Protein AF-0000000074996032 (afdb_homodimer)

Organism: Octodon degus (NCBI:txid10160)

pLDDT: mean 71.91, std 21.7, range [27.97, 96.69]

Secondary structure (DSSP, 8-state):
-------HHHHHHHHHHHHHHS-TTHHHHHHHHHHHHHHHHTT-S-EE-HHHHHHHHHHHHHHHHHHHHHHHHHHHHTT-SEE-HHHHHHHHHHHHHH-/------HHHHHHHHHHHHHHHH-TTHHHHHHHHHHHHHHHHTT-S-EE-HHHHHHHHHHHHHHHHHHHHHHHHHHHHTT-SEE-HHHHHHHHHHHHHH-

Radius of gyration: 18.33 Å; Cα contacts (8 Å, |Δi|>4): 187; chains: 2; bounding box: 36×47×73 Å

Foldseek 3Di:
DPPPPPVVVVVVVVVLVVQLVPDDCLVVLLVVQVVVCCVPCVPPPDDDDSVNSSVVSSVVVVLVVVLVVQQCVQCVVVPHPDRDPVSSVVCVVVSVVVD/DDPPPPVVVVVVVVVLVVQLPPPPCLVVLLVVQVVVCCVPCVPPPDDDDSVNSSSVSSVVVVLVVVLVVQQCVQCVVVPHPDRDPVSSVVCVVVSVVVD

Structure (mmCIF, N/CA/C/O backbone):
data_AF-0000000074996032-model_v1
#
loop_
_entity.id
_entity.type
_entity.pdbx_description
1 polymer 'Centromere protein X'
#
loop_
_atom_site.group_PDB
_atom_site.id
_atom_site.type_symbol
_atom_site.label_atom_id
_atom_site.label_alt_id
_atom_site.label_comp_id
_atom_site.label_asym_id
_atom_site.label_entity_id
_atom_site.label_seq_id
_atom_site.pdbx_PDB_ins_code
_atom_site.Cartn_x
_atom_site.Cartn_y
_atom_site.Cartn_z
_atom_site.occupancy
_atom_site.B_iso_or_equiv
_atom_site.auth_seq_id
_atom_site.auth_comp_id
_atom_site.auth_asym_id
_atom_site.auth_atom_id
_atom_site.pdbx_PDB_model_num
ATOM 1 N N . MET A 1 1 ? -22.766 -2.139 -36.469 1 27.97 1 MET A N 1
ATOM 2 C CA . MET A 1 1 ? -23.312 -2.139 -35.125 1 27.97 1 MET A CA 1
ATOM 3 C C . MET A 1 1 ? -22.203 -2.34 -34.094 1 27.97 1 MET A C 1
ATOM 5 O O . MET A 1 1 ? -21.688 -3.445 -33.938 1 27.97 1 MET A O 1
ATOM 9 N N . LEU A 1 2 ? -21.312 -1.401 -33.969 1 32.38 2 LEU A N 1
ATOM 10 C CA . LEU A 1 2 ? -19.938 -1.332 -33.5 1 32.38 2 LEU A CA 1
ATOM 11 C C . LEU A 1 2 ? -19.875 -1.526 -31.984 1 32.38 2 LEU A C 1
ATOM 13 O O . LEU A 1 2 ? -20.578 -0.84 -31.234 1 32.38 2 LEU A O 1
ATOM 17 N N . ILE A 1 3 ? -19.75 -2.818 -31.625 1 36.53 3 ILE A N 1
ATOM 18 C CA . ILE A 1 3 ? -19.656 -3.346 -30.266 1 36.53 3 ILE A CA 1
ATOM 19 C C . ILE A 1 3 ? -18.797 -2.418 -29.406 1 36.53 3 ILE A C 1
ATOM 21 O O . ILE A 1 3 ? -17.656 -2.107 -29.766 1 36.53 3 ILE A O 1
ATOM 25 N N . GLY A 1 4 ? -19.484 -1.346 -28.859 1 33.12 4 GLY A N 1
ATOM 26 C CA . GLY A 1 4 ? -19.062 -0.33 -27.906 1 33.12 4 GLY A CA 1
ATOM 27 C C . GLY A 1 4 ? -18.109 -0.862 -26.844 1 33.12 4 GLY A C 1
ATOM 28 O O . GLY A 1 4 ? -18.531 -1.58 -25.938 1 33.12 4 GLY A O 1
ATOM 29 N N . TRP A 1 5 ? -16.906 -1.237 -27.281 1 35.34 5 TRP A N 1
ATOM 30 C CA . TRP A 1 5 ? -15.789 -1.669 -26.438 1 35.34 5 TRP A CA 1
ATOM 31 C C . TRP A 1 5 ? -15.664 -0.784 -25.203 1 35.34 5 TRP A C 1
ATOM 33 O O . TRP A 1 5 ? -15.945 0.416 -25.266 1 35.34 5 TRP A O 1
ATOM 43 N N . ASP A 1 6 ? -15.844 -1.368 -24.016 1 36.81 6 ASP A N 1
ATOM 44 C CA . ASP A 1 6 ? -15.805 -0.878 -22.641 1 36.81 6 ASP A CA 1
ATOM 45 C C . ASP A 1 6 ? -14.664 0.122 -22.453 1 36.81 6 ASP A C 1
ATOM 47 O O . ASP A 1 6 ? -13.516 -0.27 -22.281 1 36.81 6 ASP A O 1
ATOM 51 N N . ALA A 1 7 ? -14.586 1.24 -23.203 1 36.09 7 ALA A N 1
ATOM 52 C CA . ALA A 1 7 ? -13.75 2.441 -23.156 1 36.09 7 ALA A CA 1
ATOM 53 C C . ALA A 1 7 ? -13.617 2.963 -21.734 1 36.09 7 ALA A C 1
ATOM 55 O O . ALA A 1 7 ? -12.594 3.559 -21.375 1 36.09 7 ALA A O 1
ATOM 56 N N . ARG A 1 8 ? -14.68 2.965 -21.062 1 38.62 8 ARG A N 1
ATOM 57 C CA . ARG A 1 8 ? -14.594 3.51 -19.719 1 38.62 8 ARG A CA 1
ATOM 58 C C . ARG A 1 8 ? -13.609 2.713 -18.859 1 38.62 8 ARG A C 1
ATOM 60 O O . ARG A 1 8 ? -13.234 3.145 -17.766 1 38.62 8 ARG A O 1
ATOM 67 N N . ALA A 1 9 ? -13.477 1.457 -18.906 1 41.25 9 ALA A N 1
ATOM 68 C CA . ALA A 1 9 ? -12.461 0.627 -18.266 1 41.25 9 ALA A CA 1
ATOM 69 C C . ALA A 1 9 ? -11.055 1.049 -18.703 1 41.25 9 ALA A C 1
ATOM 71 O O . ALA A 1 9 ? -10.125 1.021 -17.891 1 41.25 9 ALA A O 1
ATOM 72 N N . ASP A 1 10 ? -10.789 1.554 -19.906 1 42.34 10 ASP A N 1
ATOM 73 C CA . ASP A 1 10 ? -9.523 2.039 -20.453 1 42.34 10 ASP A CA 1
ATOM 74 C C . ASP A 1 10 ? -9.133 3.375 -19.828 1 42.34 10 ASP A C 1
ATOM 76 O O . ASP A 1 10 ? -7.953 3.625 -19.578 1 42.34 10 ASP A O 1
ATOM 80 N N . LEU A 1 11 ? -10.117 4.332 -19.75 1 44.31 11 LEU A N 1
ATOM 81 C CA . LEU A 1 11 ? -9.781 5.66 -19.266 1 44.31 11 LEU A CA 1
ATOM 82 C C . LEU A 1 11 ? -9.398 5.609 -17.781 1 44.31 11 LEU A C 1
ATOM 84 O O . LEU A 1 11 ? -8.547 6.375 -17.328 1 44.31 11 LEU A O 1
ATOM 88 N N . ARG A 1 12 ? -10.188 4.926 -17.016 1 44 12 ARG A N 1
ATOM 89 C CA . ARG A 1 12 ? -9.812 4.793 -15.609 1 44 12 ARG A CA 1
ATOM 90 C C . ARG A 1 12 ? -8.461 4.09 -15.477 1 44 12 ARG A C 1
ATOM 92 O O . ARG A 1 12 ? -7.656 4.441 -14.609 1 44 12 ARG A O 1
ATOM 99 N N . GLY A 1 13 ? -8.211 3.182 -16.344 1 42.84 13 GLY A N 1
ATOM 100 C CA . GLY A 1 13 ? -6.875 2.629 -16.516 1 42.84 13 GLY A CA 1
ATOM 101 C C . GLY A 1 13 ? -5.848 3.668 -16.922 1 42.84 13 GLY A C 1
ATOM 102 O O . GLY A 1 13 ? -4.707 3.639 -16.453 1 42.84 13 GLY A O 1
ATOM 103 N N . SER A 1 14 ? -6.25 4.504 -17.922 1 46.19 14 SER A N 1
ATOM 104 C CA . SER A 1 14 ? -5.332 5.516 -18.438 1 46.19 14 SER A CA 1
ATOM 105 C C . SER A 1 14 ? -4.984 6.543 -17.359 1 46.19 14 SER A C 1
ATOM 107 O O . SER A 1 14 ? -3.834 6.973 -17.25 1 46.19 14 SER A O 1
ATOM 109 N N . SER A 1 15 ? -5.984 7.062 -16.781 1 43.19 15 SER A N 1
ATOM 110 C CA . SER A 1 15 ? -5.676 8.055 -15.742 1 43.19 15 SER A CA 1
ATOM 111 C C . SER A 1 15 ? -4.918 7.418 -14.586 1 43.19 15 SER A C 1
ATOM 113 O O . SER A 1 15 ? -4.02 8.039 -14.016 1 43.19 15 SER A O 1
ATOM 115 N N . LEU A 1 16 ? -5.41 6.332 -14.125 1 40.62 16 LEU A N 1
ATOM 116 C CA . LEU A 1 16 ? -4.562 5.586 -13.203 1 40.62 16 LEU A CA 1
ATOM 117 C C . LEU A 1 16 ? -3.232 5.227 -13.852 1 40.62 16 LEU A C 1
ATOM 119 O O . LEU A 1 16 ? -2.18 5.309 -13.219 1 40.62 16 LEU A O 1
ATOM 123 N N . GLU A 1 17 ? -3.297 4.852 -15.039 1 40.31 17 GLU A N 1
ATOM 124 C CA . GLU A 1 17 ? -2.049 4.621 -15.758 1 40.31 17 GLU A CA 1
ATOM 125 C C . GLU A 1 17 ? -1.238 5.906 -15.891 1 40.31 17 GLU A C 1
ATOM 127 O O . GLU A 1 17 ? -0.017 5.895 -15.719 1 40.31 17 GLU A O 1
ATOM 132 N N . ALA A 1 18 ? -1.842 7.004 -16.312 1 42 18 ALA A N 1
ATOM 133 C CA . ALA A 1 18 ? -1.153 8.289 -16.391 1 42 18 ALA A CA 1
ATOM 134 C C . ALA A 1 18 ? -0.6 8.711 -15.039 1 42 18 ALA A C 1
ATOM 136 O O . ALA A 1 18 ? 0.52 9.227 -14.945 1 42 18 ALA A O 1
ATOM 137 N N . ALA A 1 19 ? -1.358 8.734 -13.953 1 39.38 19 ALA A N 1
ATOM 138 C CA . ALA A 1 19 ? -0.838 9.023 -12.617 1 39.38 19 ALA A CA 1
ATOM 139 C C . ALA A 1 19 ? 0.204 7.984 -12.203 1 39.38 19 ALA A C 1
ATOM 141 O O . ALA A 1 19 ? 1.197 8.32 -11.555 1 39.38 19 ALA A O 1
ATOM 142 N N . ILE A 1 20 ? 0.054 6.746 -12.477 1 41.78 20 ILE A N 1
ATOM 143 C CA . ILE A 1 20 ? 1.036 5.676 -12.336 1 41.78 20 ILE A CA 1
ATOM 144 C C . ILE A 1 20 ? 2.254 5.977 -13.203 1 41.78 20 ILE A C 1
ATOM 146 O O . ILE A 1 20 ? 3.395 5.781 -12.773 1 41.78 20 ILE A O 1
ATOM 150 N N . MET A 1 21 ? 2.18 6.414 -14.359 1 39.31 21 MET A N 1
ATOM 151 C CA . MET A 1 21 ? 3.27 6.766 -15.266 1 39.31 21 MET A CA 1
ATOM 152 C C . MET A 1 21 ? 4.047 7.969 -14.734 1 39.31 21 MET A C 1
ATOM 154 O O . MET A 1 21 ? 5.18 8.211 -15.164 1 39.31 21 MET A O 1
ATOM 158 N N . GLU A 1 22 ? 3.326 9.055 -14.516 1 40.47 22 GLU A N 1
ATOM 159 C CA . GLU A 1 22 ? 4.137 10.109 -13.922 1 40.47 22 GLU A CA 1
ATOM 160 C C . GLU A 1 22 ? 5.062 9.555 -12.844 1 40.47 22 GLU A C 1
ATOM 162 O O . GLU A 1 22 ? 4.609 8.875 -11.922 1 40.47 22 GLU A O 1
ATOM 167 N N . ARG A 1 23 ? 6.273 9.477 -13.07 1 36.97 23 ARG A N 1
ATOM 168 C CA . ARG A 1 23 ? 7.492 8.82 -13.539 1 36.97 23 ARG A CA 1
ATOM 169 C C . ARG A 1 23 ? 8.156 8.031 -12.422 1 36.97 23 ARG A C 1
ATOM 171 O O . ARG A 1 23 ? 8.516 6.863 -12.609 1 36.97 23 ARG A O 1
ATOM 178 N N . SER A 1 24 ? 9.219 8.578 -11.625 1 41.19 24 SER A N 1
ATOM 179 C CA . SER A 1 24 ? 10.555 8.227 -11.164 1 41.19 24 SER A CA 1
ATOM 180 C C . SER A 1 24 ? 10.492 7.238 -10 1 41.19 24 SER A C 1
ATOM 182 O O . SER A 1 24 ? 11.414 6.445 -9.797 1 41.19 24 SER A O 1
ATOM 184 N N . SER A 1 25 ? 9.422 7.227 -9.125 1 46.41 25 SER A N 1
ATOM 185 C CA . SER A 1 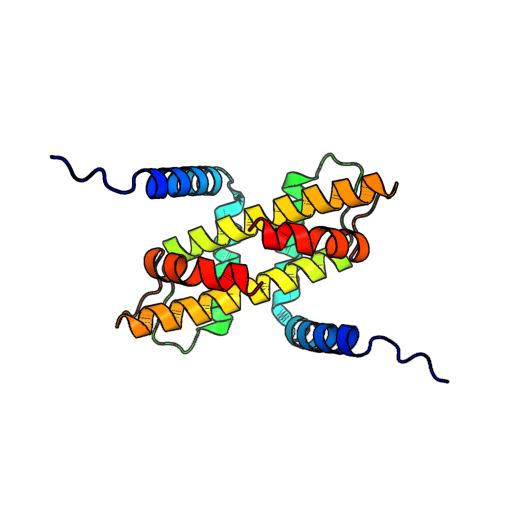25 ? 9.492 6.473 -7.879 1 46.41 25 SER A CA 1
ATOM 186 C C . SER A 1 25 ? 8.938 5.062 -8.047 1 46.41 25 SER A C 1
ATOM 188 O O . SER A 1 25 ? 8.836 4.309 -7.078 1 46.41 25 SER A O 1
ATOM 190 N N . ALA A 1 26 ? 8.531 4.809 -9.242 1 48.59 26 ALA A N 1
ATOM 191 C CA . ALA A 1 26 ? 8.008 3.518 -9.688 1 48.59 26 ALA A CA 1
ATOM 192 C C . ALA A 1 26 ? 8.984 2.391 -9.375 1 48.59 26 ALA A C 1
ATOM 194 O O . ALA A 1 26 ? 8.578 1.313 -8.93 1 48.59 26 ALA A O 1
ATOM 195 N N . GLY A 1 27 ? 10.18 2.732 -9.875 1 52.88 27 GLY A N 1
ATOM 196 C CA . GLY A 1 27 ? 11.227 1.748 -9.617 1 52.88 27 GLY A CA 1
ATOM 197 C C . GLY A 1 27 ? 11.297 1.316 -8.164 1 52.88 27 GLY A C 1
ATOM 198 O O . GLY A 1 27 ? 11.406 0.124 -7.875 1 52.88 27 GLY A O 1
ATOM 199 N N . PHE A 1 28 ? 11.297 2.316 -7.383 1 56.06 28 PHE A N 1
ATOM 200 C CA . PHE A 1 28 ? 11.398 2.055 -5.949 1 56.06 28 PHE A CA 1
ATOM 201 C C . PHE A 1 28 ? 10.219 1.219 -5.469 1 56.06 28 PHE A C 1
ATOM 203 O O . PHE A 1 28 ? 10.391 0.299 -4.668 1 56.06 28 PHE A O 1
ATOM 210 N N . ARG A 1 29 ? 9.102 1.513 -6.18 1 62.97 29 ARG A N 1
ATOM 211 C CA . ARG A 1 29 ? 7.898 0.834 -5.699 1 62.97 29 ARG A CA 1
ATOM 212 C C . ARG A 1 29 ? 7.902 -0.636 -6.102 1 62.97 29 ARG A C 1
ATOM 214 O O . ARG A 1 29 ? 7.539 -1.505 -5.305 1 62.97 29 ARG A O 1
ATOM 221 N N . LYS A 1 30 ? 8.453 -0.774 -7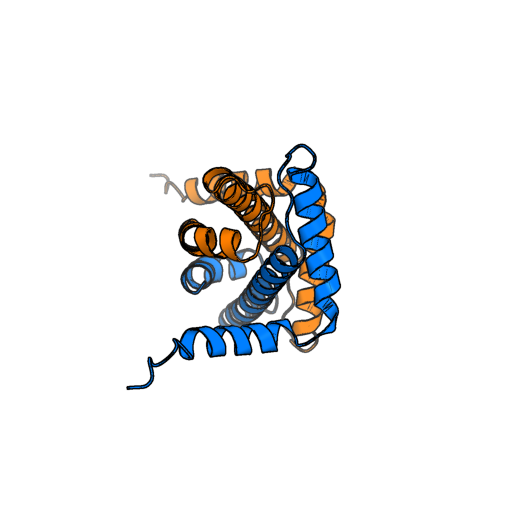.309 1 64.69 30 LYS A N 1
ATOM 222 C CA . LYS A 1 30 ? 8.523 -2.158 -7.766 1 64.69 30 LYS A CA 1
ATOM 223 C C . LYS A 1 30 ? 9.5 -2.967 -6.906 1 64.69 30 LYS A C 1
ATOM 225 O O . LYS A 1 30 ? 9.219 -4.121 -6.566 1 64.69 30 LYS A O 1
ATOM 230 N N . GLU A 1 31 ? 10.531 -2.225 -6.68 1 66.31 31 GLU A N 1
ATOM 231 C CA . GLU A 1 31 ? 11.547 -2.9 -5.883 1 66.31 31 GLU A CA 1
ATOM 232 C C . GLU A 1 31 ? 11.016 -3.236 -4.488 1 66.31 31 GLU A C 1
ATOM 234 O O . GLU A 1 31 ? 11.297 -4.312 -3.959 1 66.31 31 GLU A O 1
ATOM 239 N N . LEU A 1 32 ? 10.281 -2.344 -4.035 1 61.88 32 LEU A N 1
ATOM 240 C CA . LEU A 1 32 ? 9.711 -2.547 -2.709 1 61.88 32 LEU A CA 1
ATOM 241 C C . LEU A 1 32 ? 8.727 -3.713 -2.717 1 61.88 32 LEU A C 1
ATOM 243 O O . LEU A 1 32 ? 8.797 -4.598 -1.862 1 61.88 32 LEU A O 1
ATOM 247 N N .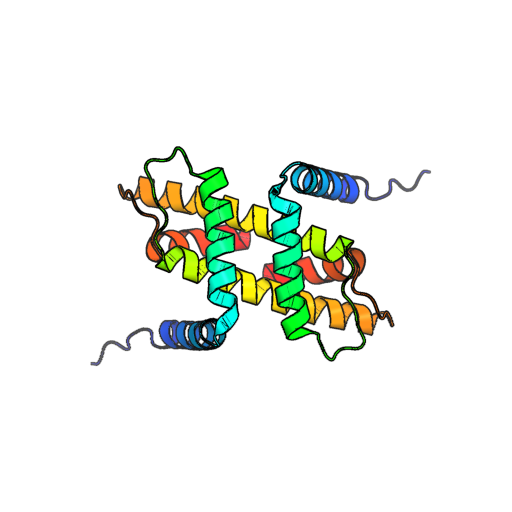 VAL A 1 33 ? 7.945 -3.652 -3.633 1 67.81 33 VAL A N 1
ATOM 248 C CA . VAL A 1 33 ? 6.934 -4.699 -3.729 1 67.81 33 VAL A CA 1
ATOM 249 C C . VAL A 1 33 ? 7.605 -6.047 -3.992 1 67.81 33 VAL A C 1
ATOM 251 O O . VAL A 1 33 ? 7.254 -7.051 -3.371 1 67.81 33 VAL A O 1
ATOM 254 N N . SER A 1 34 ? 8.578 -5.973 -4.797 1 71.31 34 SER A N 1
ATOM 255 C CA . SER A 1 34 ? 9.305 -7.191 -5.141 1 71.31 34 SER A CA 1
ATOM 256 C C . SER A 1 34 ? 9.992 -7.789 -3.918 1 71.31 34 SER A C 1
ATOM 258 O O . SER A 1 34 ? 9.945 -9.008 -3.707 1 71.31 34 SER A O 1
ATOM 260 N N . ARG A 1 35 ? 10.617 -6.93 -3.225 1 70.19 35 ARG A N 1
ATOM 261 C CA . ARG A 1 35 ? 11.32 -7.395 -2.033 1 70.19 35 ARG A CA 1
ATOM 262 C C . ARG A 1 35 ? 10.352 -8.016 -1.033 1 70.19 35 ARG A C 1
ATOM 264 O O . ARG A 1 35 ? 10.656 -9.039 -0.422 1 70.19 35 ARG A O 1
ATOM 271 N N . LEU A 1 36 ? 9.289 -7.383 -0.899 1 68.31 36 LEU A N 1
ATOM 272 C CA . LEU A 1 36 ? 8.281 -7.918 0.011 1 68.31 36 LEU A CA 1
ATOM 273 C C . LEU A 1 36 ? 7.785 -9.281 -0.465 1 68.31 36 LEU A C 1
ATOM 275 O O . LEU A 1 36 ? 7.594 -10.195 0.341 1 68.31 36 LEU A O 1
ATOM 279 N N . LEU A 1 37 ? 7.695 -9.422 -1.743 1 69.19 37 LEU A N 1
ATOM 280 C CA . LEU A 1 37 ? 7.219 -10.68 -2.318 1 69.19 37 LEU A CA 1
ATOM 281 C C . LEU A 1 37 ? 8.273 -11.773 -2.184 1 69.19 37 LEU A C 1
ATOM 283 O O . LEU A 1 37 ? 7.938 -12.93 -1.914 1 69.19 37 LEU A O 1
ATOM 287 N N . HIS A 1 38 ? 9.43 -11.375 -2.504 1 66.31 38 HIS A N 1
ATOM 288 C CA . HIS A 1 38 ? 10.523 -12.328 -2.393 1 66.31 38 HIS A CA 1
ATOM 289 C C . HIS A 1 38 ? 10.641 -12.883 -0.975 1 66.31 38 HIS A C 1
ATOM 291 O O . HIS A 1 38 ? 10.961 -14.055 -0.782 1 66.31 38 HIS A O 1
ATOM 297 N N . LEU A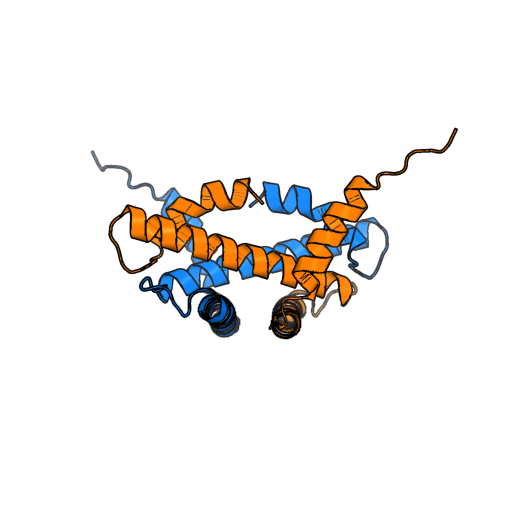 1 39 ? 10.438 -12.094 -0.06 1 60.69 39 LEU A N 1
ATOM 298 C CA . LEU A 1 39 ? 10.477 -12.523 1.332 1 60.69 39 LEU A CA 1
ATOM 299 C C . LEU A 1 39 ? 9.375 -13.539 1.614 1 60.69 39 LEU A C 1
ATOM 301 O O . LEU A 1 39 ? 9.57 -14.477 2.389 1 60.69 39 LEU A O 1
ATOM 305 N N . HIS A 1 40 ? 8.336 -13.375 1 1 58.88 40 HIS A N 1
ATOM 306 C CA . HIS A 1 40 ? 7.199 -14.219 1.334 1 58.88 40 HIS A CA 1
ATOM 307 C C . HIS A 1 40 ? 7.117 -15.43 0.409 1 58.88 40 HIS A C 1
ATOM 309 O O . HIS A 1 40 ? 6.699 -16.516 0.829 1 58.88 40 HIS A O 1
ATOM 315 N N . PHE A 1 41 ? 7.477 -15.258 -0.877 1 60.59 41 PHE A N 1
ATOM 316 C CA . PHE A 1 41 ? 7.191 -16.328 -1.823 1 60.59 41 PHE A CA 1
ATOM 317 C C . PHE A 1 41 ? 8.477 -17.031 -2.248 1 60.59 41 PHE A C 1
ATOM 319 O O . PHE A 1 41 ? 8.539 -17.609 -3.334 1 60.59 41 PHE A O 1
ATOM 326 N N . ARG A 1 42 ? 9.5 -17.016 -1.496 1 58.22 42 ARG A N 1
ATOM 327 C CA . ARG A 1 42 ? 10.734 -17.656 -1.938 1 58.22 42 ARG A CA 1
ATOM 328 C C . ARG A 1 42 ? 10.492 -19.109 -2.316 1 58.22 42 ARG A C 1
ATOM 330 O O . ARG A 1 42 ? 11.156 -19.641 -3.209 1 58.22 42 ARG A O 1
ATOM 337 N N . ASP A 1 43 ? 9.531 -19.719 -1.61 1 58.16 43 ASP A N 1
ATOM 338 C CA . ASP A 1 43 ? 9.523 -21.156 -1.808 1 58.16 43 ASP A CA 1
ATOM 339 C C . ASP A 1 43 ? 8.414 -21.578 -2.775 1 58.16 43 ASP A C 1
ATOM 341 O O . ASP A 1 43 ? 8.219 -22.766 -3.035 1 58.16 43 ASP A O 1
ATOM 345 N N . ASP A 1 44 ? 7.68 -20.594 -3.344 1 61.75 44 ASP A N 1
ATOM 346 C CA . ASP A 1 44 ? 6.551 -21.094 -4.125 1 61.75 44 ASP A CA 1
ATOM 347 C C . ASP A 1 44 ? 6.898 -21.156 -5.609 1 61.75 44 ASP A C 1
ATOM 349 O O . ASP A 1 44 ? 7.73 -20.391 -6.094 1 61.75 44 ASP A O 1
ATOM 353 N N . LYS A 1 45 ? 6.492 -22.188 -6.203 1 76.88 45 LYS A N 1
ATOM 354 C CA . LYS A 1 45 ? 6.656 -22.453 -7.633 1 76.88 45 LYS A CA 1
ATOM 355 C C . LYS A 1 45 ? 6.012 -21.344 -8.461 1 76.88 45 LYS A C 1
ATOM 357 O O . LYS A 1 45 ? 6.223 -21.266 -9.68 1 76.88 45 LYS A O 1
ATOM 362 N N . THR A 1 46 ? 5.152 -20.531 -7.852 1 84.12 46 THR A N 1
ATOM 363 C CA . THR A 1 46 ? 4.469 -19.484 -8.586 1 84.12 46 THR A CA 1
ATOM 364 C C . THR A 1 46 ? 5.23 -18.156 -8.469 1 84.12 46 THR A C 1
ATOM 366 O O . THR A 1 46 ? 5.605 -17.75 -7.371 1 84.12 46 THR A O 1
ATOM 369 N N . LYS A 1 47 ? 5.461 -17.578 -9.633 1 85.38 47 LYS A N 1
ATOM 370 C CA . LYS A 1 47 ? 6.184 -16.312 -9.68 1 85.38 47 LYS A CA 1
ATOM 371 C C . LYS A 1 47 ? 5.227 -15.141 -9.922 1 85.38 47 LYS A C 1
ATOM 373 O O . LYS A 1 47 ? 4.09 -15.344 -10.359 1 85.38 47 LYS A O 1
ATOM 378 N N . VAL A 1 48 ? 5.668 -13.922 -9.586 1 87.94 48 VAL A N 1
ATOM 379 C CA . VAL A 1 48 ? 4.914 -12.703 -9.836 1 87.94 48 VAL A CA 1
ATOM 380 C C . VAL A 1 48 ? 5.547 -11.938 -11 1 87.94 48 VAL A C 1
ATOM 382 O O . VAL A 1 48 ? 6.754 -11.695 -11.008 1 87.94 48 VAL A O 1
ATOM 385 N N . SER A 1 49 ? 4.773 -11.617 -11.938 1 88.62 49 SER A N 1
ATOM 386 C CA . SER A 1 49 ? 5.273 -10.945 -13.125 1 88.62 49 SER A CA 1
ATOM 387 C C . SER A 1 49 ? 5.68 -9.508 -12.82 1 88.62 49 SER A C 1
ATOM 389 O O . SER A 1 49 ? 5.199 -8.914 -11.852 1 88.62 49 SER A O 1
ATOM 391 N N . GLY A 1 50 ? 6.484 -8.945 -13.672 1 84.56 50 GLY A N 1
ATOM 392 C CA . GLY A 1 50 ? 6.863 -7.547 -13.562 1 84.56 50 GLY A CA 1
ATOM 393 C C . GLY A 1 50 ? 5.684 -6.598 -13.695 1 84.56 50 GLY A C 1
ATOM 394 O O . GLY A 1 50 ? 5.629 -5.57 -13.016 1 84.56 50 GLY A O 1
ATOM 395 N N . ASP A 1 51 ? 4.793 -6.953 -14.578 1 87.5 51 ASP A N 1
ATOM 396 C CA . ASP A 1 51 ? 3.623 -6.109 -14.789 1 87.5 51 ASP A CA 1
ATOM 397 C C . ASP A 1 51 ? 2.727 -6.094 -13.555 1 87.5 51 ASP A C 1
ATOM 399 O O . ASP A 1 51 ? 2.152 -5.059 -13.211 1 87.5 51 ASP A O 1
ATOM 403 N N . ALA A 1 52 ? 2.588 -7.246 -12.93 1 89.62 52 ALA A N 1
ATOM 404 C CA . ALA A 1 52 ? 1.818 -7.332 -11.688 1 89.62 52 ALA A CA 1
ATOM 405 C C . ALA A 1 52 ? 2.469 -6.508 -10.586 1 89.62 52 ALA A C 1
ATOM 407 O O . ALA A 1 52 ? 1.782 -5.801 -9.844 1 89.62 52 ALA A O 1
ATOM 408 N N . LEU A 1 53 ? 3.783 -6.609 -10.531 1 84.44 53 LEU A N 1
ATOM 409 C CA . LEU A 1 53 ? 4.523 -5.82 -9.555 1 84.44 53 LEU A CA 1
ATOM 410 C C . LEU A 1 53 ? 4.324 -4.328 -9.797 1 84.44 53 LEU A C 1
ATOM 412 O O . LEU A 1 53 ? 4.148 -3.559 -8.844 1 84.44 53 LEU A O 1
ATOM 416 N N . GLN A 1 54 ? 4.34 -3.975 -11.047 1 84.38 54 GLN A N 1
ATOM 417 C CA . GLN A 1 54 ? 4.141 -2.574 -11.406 1 84.38 54 GLN A CA 1
ATOM 418 C C . GLN A 1 54 ? 2.738 -2.104 -11.031 1 84.38 54 GLN A C 1
ATOM 420 O O . GLN A 1 54 ? 2.568 -0.996 -10.516 1 84.38 54 GLN A O 1
ATOM 425 N N . LEU A 1 55 ? 1.759 -2.902 -11.227 1 85.56 55 LEU A N 1
ATOM 426 C CA . LEU A 1 55 ? 0.383 -2.58 -10.859 1 85.56 55 LEU A CA 1
ATOM 427 C C . LEU A 1 55 ? 0.252 -2.371 -9.359 1 85.56 55 LEU A C 1
ATOM 429 O O . LEU A 1 55 ? -0.327 -1.378 -8.914 1 85.56 55 LEU A O 1
ATOM 433 N N . MET A 1 56 ? 0.824 -3.271 -8.594 1 87.12 56 MET A N 1
ATOM 434 C CA . MET A 1 56 ? 0.756 -3.176 -7.141 1 87.12 56 MET A CA 1
ATOM 435 C C . MET A 1 56 ? 1.465 -1.919 -6.645 1 87.12 56 MET A C 1
ATOM 437 O O . MET A 1 56 ? 0.966 -1.23 -5.754 1 87.12 56 MET A O 1
ATOM 441 N N . ALA A 1 57 ? 2.568 -1.653 -7.191 1 83.62 57 ALA A N 1
ATOM 442 C CA . ALA A 1 57 ? 3.328 -0.467 -6.805 1 83.62 57 ALA A CA 1
ATOM 443 C C . ALA A 1 57 ? 2.518 0.804 -7.043 1 83.62 57 ALA A C 1
ATOM 445 O O . ALA A 1 57 ? 2.527 1.718 -6.215 1 83.62 57 ALA A O 1
ATOM 446 N N . GLU A 1 58 ? 1.829 0.771 -8.195 1 83.56 58 GLU A N 1
ATOM 447 C CA . GLU A 1 58 ? 1.022 1.944 -8.523 1 83.56 58 GLU A CA 1
ATOM 448 C C . GLU A 1 58 ? -0.148 2.094 -7.555 1 83.56 58 GLU A C 1
ATOM 450 O O . GLU A 1 58 ? -0.467 3.203 -7.121 1 83.56 58 GLU A O 1
ATOM 455 N N . LEU A 1 59 ? -0.769 1.025 -7.23 1 84.56 59 LEU A N 1
ATOM 456 C CA . LEU A 1 59 ? -1.878 1.048 -6.281 1 84.56 59 LEU A CA 1
ATOM 457 C C . LEU A 1 59 ? -1.412 1.526 -4.91 1 84.56 59 LEU A C 1
ATOM 459 O O . LEU A 1 59 ? -2.059 2.375 -4.293 1 84.56 59 LEU A O 1
ATOM 463 N N . LEU A 1 60 ? -0.264 1.083 -4.469 1 85.69 60 LEU A N 1
ATOM 464 C CA . LEU A 1 60 ? 0.26 1.454 -3.156 1 85.69 60 LEU A CA 1
ATOM 465 C C . LEU A 1 60 ? 0.655 2.928 -3.127 1 85.69 60 LEU A C 1
ATOM 467 O O . LEU A 1 60 ? 0.444 3.609 -2.123 1 85.69 60 LEU A O 1
ATOM 471 N N . ARG A 1 61 ? 1.19 3.33 -4.164 1 84.31 61 ARG A N 1
ATOM 472 C CA . ARG A 1 61 ? 1.534 4.746 -4.262 1 84.31 61 ARG A CA 1
ATOM 473 C C . ARG A 1 61 ? 0.297 5.621 -4.094 1 84.31 61 ARG A C 1
ATOM 475 O O . ARG A 1 61 ? 0.313 6.586 -3.328 1 84.31 61 ARG A O 1
ATOM 482 N N . ILE A 1 62 ? -0.739 5.344 -4.859 1 85.44 62 ILE A N 1
ATOM 483 C CA . ILE A 1 62 ? -1.984 6.102 -4.785 1 85.44 62 ILE A CA 1
ATOM 484 C C . ILE A 1 62 ? -2.535 6.047 -3.361 1 85.44 62 ILE A C 1
ATOM 486 O O . ILE A 1 62 ? -2.973 7.066 -2.818 1 85.44 62 ILE A O 1
ATOM 490 N N . PHE A 1 63 ? -2.441 4.895 -2.82 1 85.94 63 PHE A N 1
ATOM 491 C CA . PHE A 1 63 ? -2.943 4.695 -1.466 1 85.94 63 PHE A CA 1
ATOM 492 C C . PHE A 1 63 ? -2.195 5.582 -0.477 1 85.94 63 PHE A C 1
ATOM 494 O O . PHE A 1 63 ? -2.814 6.266 0.342 1 85.94 63 PHE A O 1
ATOM 501 N N . VAL A 1 64 ? -0.905 5.672 -0.569 1 87.25 64 VAL A N 1
ATOM 502 C CA . VAL A 1 64 ? -0.08 6.434 0.363 1 87.25 64 VAL A CA 1
ATOM 503 C C . VAL A 1 64 ? -0.321 7.926 0.163 1 87.25 64 VAL A C 1
ATOM 505 O O . VAL A 1 64 ? -0.446 8.68 1.134 1 87.25 64 VAL A O 1
ATOM 508 N N . VAL A 1 65 ? -0.436 8.352 -1.03 1 85.06 65 VAL A N 1
ATOM 509 C CA . VAL A 1 65 ? -0.632 9.766 -1.337 1 85.06 65 VAL A CA 1
ATOM 510 C C . VAL A 1 65 ? -1.999 10.219 -0.829 1 85.06 65 VAL A C 1
ATOM 512 O O . VAL A 1 65 ? -2.119 11.289 -0.22 1 85.06 65 VAL A O 1
ATOM 515 N N . GLU A 1 66 ? -2.98 9.344 -1.121 1 89.06 66 GLU A N 1
ATOM 516 C CA . GLU A 1 66 ? -4.32 9.656 -0.637 1 89.06 66 GLU A CA 1
ATOM 517 C C . GLU A 1 66 ? -4.367 9.672 0.889 1 89.06 66 GLU A C 1
ATOM 519 O O . GLU A 1 66 ? -5.012 10.539 1.486 1 89.06 66 GLU A O 1
ATOM 524 N N . ALA A 1 67 ? -3.75 8.75 1.518 1 90.56 67 ALA A N 1
ATOM 525 C CA . ALA A 1 67 ? -3.688 8.711 2.977 1 90.56 67 ALA A CA 1
ATOM 526 C C . ALA A 1 67 ? -3.018 9.969 3.529 1 90.56 67 ALA A C 1
ATOM 528 O O . ALA A 1 67 ? -3.484 10.547 4.516 1 90.56 67 ALA A O 1
ATOM 529 N N . ALA A 1 68 ? -1.982 10.391 2.881 1 87.69 68 ALA A N 1
ATOM 530 C CA . ALA A 1 68 ? -1.251 11.578 3.318 1 87.69 68 ALA A CA 1
ATOM 531 C C . ALA A 1 68 ? -2.107 12.828 3.18 1 87.69 68 ALA A C 1
ATOM 533 O O . ALA A 1 68 ? -2.189 13.641 4.109 1 87.69 68 ALA A O 1
ATOM 534 N N . ILE A 1 69 ? -2.701 12.93 2.014 1 88.44 69 ILE A N 1
ATOM 535 C CA . ILE A 1 69 ? -3.531 14.102 1.738 1 88.44 69 ILE A CA 1
ATOM 536 C C . ILE A 1 69 ? -4.672 14.172 2.752 1 88.44 69 ILE A C 1
ATOM 538 O O . ILE A 1 69 ? -4.902 15.227 3.359 1 88.44 69 ILE A O 1
ATOM 542 N N . ARG A 1 70 ? -5.312 13.039 2.951 1 93.38 70 ARG A N 1
ATOM 543 C CA . ARG A 1 70 ? -6.426 13.008 3.896 1 93.38 70 ARG A CA 1
ATOM 544 C C . ARG A 1 70 ? -5.93 13.172 5.328 1 93.38 70 ARG A C 1
ATOM 546 O O . ARG A 1 70 ? -6.598 13.797 6.156 1 93.38 70 ARG A O 1
ATOM 553 N N . GLY A 1 71 ? -4.824 12.625 5.621 1 92.38 71 GLY A N 1
ATOM 554 C CA . GLY A 1 71 ? -4.23 12.805 6.934 1 92.38 71 GLY A CA 1
ATOM 555 C C . GLY A 1 71 ? -3.902 14.258 7.25 1 92.38 71 GLY A C 1
ATOM 556 O O . GLY A 1 71 ? -4.203 14.742 8.336 1 92.38 71 GLY A O 1
ATOM 557 N N . VAL A 1 72 ? -3.348 14.945 6.293 1 90 72 VAL A N 1
ATOM 558 C CA . VAL A 1 72 ? -2.984 16.344 6.457 1 90 72 VAL A CA 1
ATOM 559 C C . VAL A 1 72 ? -4.246 17.188 6.641 1 90 72 VAL A C 1
ATOM 561 O O . VAL A 1 72 ? -4.312 18.031 7.539 1 90 72 VAL A O 1
ATOM 564 N N . ARG A 1 73 ? -5.188 16.922 5.773 1 92.62 73 ARG A N 1
ATOM 565 C CA . ARG A 1 73 ? -6.449 17.641 5.895 1 92.62 73 ARG A CA 1
ATOM 566 C C . ARG A 1 73 ? -7.094 17.391 7.254 1 92.62 73 ARG A C 1
ATOM 568 O O . ARG A 1 73 ? -7.645 18.312 7.863 1 92.62 73 ARG A O 1
ATOM 575 N N . GLN A 1 74 ? -6.988 16.156 7.719 1 95.25 74 GLN A N 1
ATOM 576 C CA . GLN A 1 74 ? -7.531 15.805 9.023 1 95.25 74 GLN A CA 1
ATOM 577 C C . GLN A 1 74 ? -6.801 16.531 10.148 1 95.25 74 GLN A C 1
ATOM 579 O O . GLN A 1 74 ? -7.43 17.031 11.086 1 95.25 74 GLN A O 1
ATOM 584 N N . ALA A 1 75 ? -5.461 16.609 10.047 1 93.69 75 ALA A N 1
ATOM 585 C CA . ALA A 1 75 ? -4.668 17.344 11.023 1 93.69 75 ALA A CA 1
ATOM 586 C C . ALA A 1 75 ? -5.031 18.828 11.023 1 93.69 75 ALA A C 1
ATOM 588 O O . ALA A 1 75 ? -5.227 19.422 12.086 1 93.69 75 ALA A O 1
ATOM 589 N N . GLN A 1 76 ? -5.195 19.375 9.844 1 92.5 76 GLN A N 1
ATOM 590 C CA . GLN A 1 76 ? -5.547 20.781 9.727 1 92.5 76 GLN A CA 1
ATOM 591 C C . GLN A 1 76 ? -6.941 21.047 10.289 1 92.5 76 GLN A C 1
ATOM 593 O O . GLN A 1 76 ? -7.168 22.062 10.945 1 92.5 76 GLN A O 1
ATOM 598 N N . ALA A 1 77 ? -7.836 20.188 10.016 1 95.31 77 ALA A N 1
ATOM 599 C CA . ALA A 1 77 ? -9.188 20.312 10.555 1 95.31 77 ALA A CA 1
ATOM 600 C C . ALA A 1 77 ? -9.172 20.328 12.086 1 95.31 77 ALA A C 1
ATOM 602 O O . ALA A 1 77 ? -10.055 20.922 12.711 1 95.31 77 ALA A O 1
ATOM 603 N N . GLU A 1 78 ? -8.164 19.734 12.688 1 96.31 78 GLU A N 1
ATOM 604 C CA . GLU A 1 78 ? -8.031 19.672 14.141 1 96.31 78 GLU A CA 1
ATOM 605 C C . GLU A 1 78 ? -7.043 20.703 14.648 1 96.31 78 GLU A C 1
ATOM 607 O O . GLU A 1 78 ? -6.648 20.672 15.82 1 96.31 78 GLU A O 1
ATOM 612 N N . ASP A 1 79 ? -6.555 21.547 13.727 1 94.19 79 ASP A N 1
ATOM 613 C CA . ASP A 1 79 ? -5.621 22.625 14.023 1 94.19 79 ASP A CA 1
ATOM 614 C C . ASP A 1 79 ? -4.273 22.078 14.492 1 94.19 79 ASP A C 1
ATOM 616 O O . ASP A 1 79 ? -3.68 22.594 15.438 1 94.19 79 ASP A O 1
ATOM 620 N N . MET A 1 80 ? -3.951 20.969 13.914 1 92.94 80 MET A N 1
ATOM 621 C CA . MET A 1 80 ? -2.652 20.359 14.195 1 92.94 80 MET A CA 1
ATOM 622 C C . MET A 1 80 ? -1.709 20.531 13.008 1 92.94 80 MET A C 1
ATOM 624 O O . MET A 1 80 ? -2.156 20.641 11.867 1 92.94 80 MET A O 1
ATOM 628 N N . THR A 1 81 ? -0.403 20.5 13.352 1 91.06 81 THR A N 1
ATOM 629 C CA . THR A 1 81 ? 0.614 20.594 12.312 1 91.06 81 THR A CA 1
ATOM 630 C C . THR A 1 81 ? 1.304 19.25 12.102 1 91.06 81 THR A C 1
ATOM 632 O O . THR A 1 81 ? 2.291 19.172 11.367 1 91.06 81 THR A O 1
ATOM 635 N N . LEU A 1 82 ? 0.754 18.234 12.773 1 91.81 82 LEU A N 1
ATOM 636 C CA . LEU A 1 82 ? 1.339 16.906 12.711 1 91.81 82 LEU A CA 1
ATOM 637 C C . LEU A 1 82 ? 0.271 15.852 12.422 1 91.81 82 LEU A C 1
ATOM 639 O O . LEU A 1 82 ? -0.764 15.812 13.086 1 91.81 82 LEU A O 1
ATOM 643 N N . VAL A 1 83 ? 0.532 15.117 11.367 1 92.56 83 VAL A N 1
ATOM 644 C CA . VAL A 1 83 ? -0.273 13.914 11.156 1 92.56 83 VAL A CA 1
ATOM 645 C C . VAL A 1 83 ? 0.287 12.766 11.984 1 92.56 83 VAL A C 1
ATOM 647 O O . VAL A 1 83 ? 1.337 12.211 11.656 1 92.56 83 VAL A O 1
ATOM 650 N N . ASP A 1 84 ? -0.38 12.438 13.055 1 94.25 84 ASP A N 1
ATOM 651 C CA . ASP A 1 84 ? -0.017 11.312 13.906 1 94.25 84 ASP A CA 1
ATOM 652 C C . ASP A 1 84 ? -0.938 10.117 13.664 1 94.25 84 ASP A C 1
ATOM 654 O O . ASP A 1 84 ? -1.78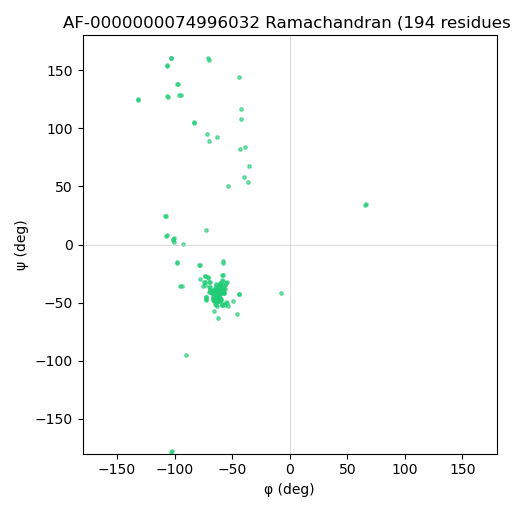6 10.156 12.773 1 94.25 84 ASP A O 1
ATOM 658 N N . VAL A 1 85 ? -0.743 9.062 14.383 1 94.69 85 VAL A N 1
ATOM 659 C CA . VAL A 1 85 ? -1.524 7.84 14.242 1 94.69 85 VAL A CA 1
ATOM 660 C C . VAL A 1 85 ? -3.01 8.148 14.422 1 94.69 85 VAL A C 1
ATOM 662 O O . VAL A 1 85 ? -3.852 7.602 13.711 1 94.69 85 VAL A O 1
ATOM 665 N N . ASP A 1 86 ? -3.287 9.102 15.32 1 96.25 86 ASP A N 1
ATOM 666 C CA . ASP A 1 86 ? -4.676 9.438 15.609 1 96.25 86 ASP A CA 1
ATOM 667 C C . ASP A 1 86 ? -5.375 9.984 14.359 1 96.25 86 ASP A C 1
ATOM 669 O O . ASP A 1 86 ? -6.492 9.57 14.039 1 96.25 86 ASP A O 1
ATOM 673 N N . GLN A 1 87 ? -4.75 10.953 13.656 1 95.94 87 GLN A N 1
ATOM 674 C CA . GLN A 1 87 ? -5.312 11.539 12.438 1 95.94 87 GLN A CA 1
ATOM 675 C C . GLN A 1 87 ? -5.473 10.484 11.352 1 95.94 87 GLN A C 1
ATOM 677 O O . GLN A 1 87 ? -6.504 10.43 10.672 1 95.94 87 GLN A O 1
ATOM 682 N N . LEU A 1 88 ? -4.477 9.586 11.203 1 93.94 88 LEU A N 1
ATOM 683 C CA . LEU A 1 88 ? -4.539 8.539 10.188 1 93.94 88 LEU A CA 1
ATOM 684 C C . LEU A 1 88 ? -5.68 7.57 10.469 1 93.94 88 LEU A C 1
ATOM 686 O O . LEU A 1 88 ? -6.383 7.148 9.547 1 93.94 88 LEU A O 1
ATOM 690 N N . GLU A 1 89 ? -5.828 7.238 11.711 1 94.31 89 GLU A N 1
ATOM 691 C CA . GLU A 1 89 ? -6.898 6.316 12.094 1 94.31 89 GLU A CA 1
ATOM 692 C C . GLU A 1 89 ? -8.266 6.879 11.727 1 94.31 89 GLU A C 1
ATOM 694 O O . GLU A 1 89 ? -9.172 6.129 11.359 1 94.31 89 GLU A O 1
ATOM 699 N N . LYS A 1 90 ? -8.422 8.102 11.812 1 96.56 90 LYS A N 1
ATOM 700 C CA . LYS A 1 90 ? -9.703 8.742 11.555 1 96.56 90 LYS A CA 1
ATOM 701 C C . LYS A 1 90 ? -10.023 8.75 10.062 1 96.56 90 LYS A C 1
ATOM 703 O O . LYS A 1 90 ? -11.188 8.734 9.672 1 96.56 90 LYS A O 1
ATOM 708 N N . VAL A 1 91 ? -9.023 8.727 9.195 1 95.81 91 VAL A N 1
ATOM 709 C CA . VAL A 1 91 ? -9.281 8.828 7.762 1 95.81 91 VAL A CA 1
ATOM 710 C C . VAL A 1 91 ? -9.289 7.434 7.141 1 95.81 91 VAL A C 1
ATOM 712 O O . VAL A 1 91 ? -9.773 7.246 6.02 1 95.81 91 VAL A O 1
ATOM 715 N N . LEU A 1 92 ? -8.75 6.418 7.867 1 93.06 92 LEU A N 1
ATOM 716 C CA . LEU A 1 92 ? -8.555 5.078 7.328 1 93.06 92 LEU A CA 1
ATOM 717 C C . LEU A 1 92 ? -9.875 4.461 6.902 1 93.06 92 LEU A C 1
ATOM 719 O O . LEU A 1 92 ? -9.969 3.865 5.824 1 93.06 92 LEU A O 1
ATOM 723 N N . PRO A 1 93 ? -10.945 4.645 7.703 1 92.88 93 PRO A N 1
ATOM 724 C CA . PRO A 1 93 ? -12.203 4.004 7.297 1 92.88 93 PRO A CA 1
ATOM 725 C C . PRO A 1 93 ? -12.703 4.496 5.941 1 92.88 93 PRO A C 1
ATOM 727 O O . PRO A 1 93 ? -12.969 3.691 5.043 1 92.88 93 PRO A O 1
ATOM 730 N N . GLN A 1 94 ? -12.719 5.789 5.828 1 94.06 94 GLN A N 1
ATOM 731 C CA . GLN A 1 94 ? -13.195 6.332 4.562 1 94.06 94 GLN A CA 1
ATOM 732 C C . GLN A 1 94 ? -12.203 6.055 3.436 1 94.06 94 GLN A C 1
ATOM 734 O O . GLN A 1 94 ? -12.602 5.828 2.291 1 94.06 94 GLN A O 1
ATOM 739 N N . LEU A 1 95 ? -10.953 6.008 3.715 1 92.31 95 LEU A N 1
ATOM 740 C CA . LEU A 1 95 ? -9.914 5.723 2.732 1 92.31 95 LEU A CA 1
ATOM 741 C C . LEU A 1 95 ? -10.07 4.312 2.17 1 92.31 95 LEU A C 1
ATOM 743 O O . LEU A 1 95 ? -10.039 4.117 0.953 1 92.31 95 LEU A O 1
ATOM 747 N N . LEU A 1 96 ? -10.281 3.363 3.084 1 87.31 96 LEU A N 1
ATOM 748 C CA . LEU A 1 96 ? -10.391 1.968 2.67 1 87.31 96 LEU A CA 1
ATOM 749 C C . LEU A 1 96 ? -11.688 1.72 1.916 1 87.31 96 LEU A C 1
ATOM 751 O O . LEU A 1 96 ? -11.734 0.9 0.996 1 87.31 96 LEU A O 1
ATOM 755 N N . LEU A 1 97 ? -12.719 2.484 2.215 1 90.12 97 LEU A N 1
ATOM 756 C CA . LEU A 1 97 ? -14.008 2.357 1.541 1 90.12 97 LEU A CA 1
ATOM 757 C C . LEU A 1 97 ? -13.938 2.92 0.125 1 90.12 97 LEU A C 1
ATOM 759 O O . LEU A 1 97 ? -14.625 2.434 -0.775 1 90.12 97 LEU A O 1
ATOM 763 N N . ASP A 1 98 ? -13.125 3.934 -0.057 1 88.5 98 ASP A N 1
ATOM 764 C CA . ASP A 1 98 ? -12.992 4.609 -1.343 1 88.5 98 ASP A CA 1
ATOM 765 C C . ASP A 1 98 ? -12.117 3.803 -2.303 1 88.5 98 ASP A C 1
ATOM 767 O O . ASP A 1 98 ? -12.156 4.02 -3.516 1 88.5 98 ASP A O 1
ATOM 771 N N . PHE A 1 99 ? -11.328 2.822 -1.652 1 79.5 99 PHE A N 1
ATOM 772 C CA . PHE A 1 99 ? -10.445 2.016 -2.48 1 79.5 99 PHE A CA 1
ATOM 773 C C . PHE A 1 99 ? -11.172 0.797 -3.031 1 79.5 99 PHE A C 1
ATOM 775 O O . PHE A 1 99 ? -10.961 0.402 -4.18 1 79.5 99 PHE A O 1
ATOM 782 N N . MET B 1 1 ? -18.734 1.807 38.844 1 29.2 1 MET B N 1
ATOM 783 C CA . MET B 1 1 ? -19.5 1.548 37.625 1 29.2 1 MET B CA 1
ATOM 784 C C . MET B 1 1 ? -18.672 1.85 36.375 1 29.2 1 MET B C 1
ATOM 786 O O . MET B 1 1 ? -18.5 3.014 36 1 29.2 1 MET B O 1
ATOM 790 N N . LEU B 1 2 ? -17.578 1.237 36.219 1 34.34 2 LEU B N 1
ATOM 791 C CA . LEU B 1 2 ? -16.297 1.42 35.562 1 34.34 2 LEU B CA 1
ATOM 792 C C . LEU B 1 2 ? -16.422 1.308 34.031 1 34.34 2 LEU B C 1
ATOM 794 O O . LEU B 1 2 ? -17 0.343 33.531 1 34.34 2 LEU B O 1
ATOM 798 N N . ILE B 1 3 ? -16.562 2.508 33.469 1 36.78 3 ILE B N 1
ATOM 799 C CA . ILE B 1 3 ? -16.734 2.775 32.062 1 36.78 3 ILE B CA 1
ATOM 800 C C . ILE B 1 3 ? -15.781 1.903 31.234 1 36.78 3 ILE B C 1
ATOM 802 O O . ILE B 1 3 ? -14.57 1.928 31.453 1 36.78 3 ILE B O 1
ATOM 806 N N . GLY B 1 4 ? -16.188 0.632 30.984 1 34.28 4 GLY B N 1
ATOM 807 C CA . GLY B 1 4 ? -15.656 -0.431 30.141 1 34.28 4 GLY B CA 1
ATOM 808 C C . GLY B 1 4 ? -15.055 0.077 28.844 1 34.28 4 GLY B C 1
ATOM 809 O O . GLY B 1 4 ? -15.758 0.207 27.844 1 34.28 4 GLY B O 1
ATOM 810 N N . TRP B 1 5 ? -14.156 1.003 28.984 1 37.38 5 TRP B N 1
ATOM 811 C CA . TRP B 1 5 ? -13.492 1.626 27.844 1 37.38 5 TRP B CA 1
ATOM 812 C C . TRP B 1 5 ? -13.07 0.576 26.812 1 37.38 5 TRP B C 1
ATOM 814 O O . TRP B 1 5 ? -12.914 -0.599 27.156 1 37.38 5 TRP B O 1
ATOM 824 N N . ASP B 1 6 ? -13.133 0.899 25.484 1 37.84 6 ASP B N 1
ATOM 825 C CA . ASP B 1 6 ? -13.016 0.287 24.172 1 37.84 6 ASP B CA 1
ATOM 826 C C . ASP B 1 6 ? -11.695 -0.473 24.031 1 37.84 6 ASP B C 1
ATOM 828 O O . ASP B 1 6 ? -10.68 0.099 23.625 1 37.84 6 ASP B O 1
ATOM 832 N N . ALA B 1 7 ? -11.312 -1.33 24.922 1 37.44 7 ALA B N 1
ATOM 833 C CA . ALA B 1 7 ? -10.227 -2.301 24.938 1 37.44 7 ALA B CA 1
ATOM 834 C C . ALA B 1 7 ? -10.133 -3.047 23.609 1 37.44 7 ALA B C 1
ATOM 836 O O . ALA B 1 7 ? -9.055 -3.461 23.188 1 37.44 7 ALA B O 1
ATOM 837 N N . ARG B 1 8 ? -11.273 -3.377 23.156 1 39.25 8 ARG B N 1
ATOM 838 C CA . ARG B 1 8 ? -11.211 -4.109 21.906 1 39.25 8 ARG B CA 1
ATOM 839 C C . ARG B 1 8 ? -10.539 -3.281 20.812 1 39.25 8 ARG B C 1
ATOM 841 O O . ARG B 1 8 ? -10.188 -3.805 19.75 1 39.25 8 ARG B O 1
ATOM 848 N N . ALA B 1 9 ? -10.703 -2.006 20.703 1 43.47 9 ALA B N 1
ATOM 849 C CA . ALA B 1 9 ? -9.992 -1.114 19.797 1 43.47 9 ALA B CA 1
ATOM 850 C C . ALA B 1 9 ? -8.492 -1.157 20.047 1 43.47 9 ALA B C 1
ATOM 852 O O . ALA B 1 9 ? -7.695 -1.061 19.094 1 43.47 9 ALA B O 1
ATOM 853 N N . ASP B 1 10 ? -7.961 -1.41 21.266 1 44.66 10 ASP B N 1
ATOM 854 C CA . ASP B 1 10 ? -6.559 -1.532 21.656 1 44.66 10 ASP B CA 1
ATOM 855 C C . ASP B 1 10 ? -5.957 -2.84 21.156 1 44.66 10 ASP B C 1
ATOM 857 O O . ASP B 1 10 ? -4.797 -2.877 20.734 1 44.66 10 ASP B O 1
ATOM 861 N N . LEU B 1 11 ? -6.664 -3.938 21.375 1 44.03 11 LEU B N 1
ATOM 862 C CA . LEU B 1 11 ? -6.121 -5.238 20.984 1 44.03 11 LEU B CA 1
ATOM 863 C C . LEU B 1 11 ? -5.969 -5.34 19.484 1 44.03 11 LEU B C 1
ATOM 865 O O . LEU B 1 11 ? -5.004 -5.926 18.984 1 44.03 11 LEU B O 1
ATOM 869 N N . ARG B 1 12 ? -6.977 -4.961 18.844 1 46.28 12 ARG B N 1
ATOM 870 C CA . ARG B 1 12 ? -6.871 -4.953 17.391 1 46.28 12 ARG B CA 1
ATOM 871 C C . ARG B 1 12 ? -5.75 -4.027 16.922 1 46.28 12 ARG B C 1
ATOM 873 O O . ARG B 1 12 ? -5.035 -4.34 15.969 1 46.28 12 ARG B O 1
ATOM 880 N N . GLY B 1 13 ? -5.59 -2.951 17.594 1 43.22 13 GLY B N 1
ATOM 881 C CA . GLY B 1 13 ? -4.41 -2.115 17.422 1 43.22 13 GLY B CA 1
ATOM 882 C C . GLY B 1 13 ? -3.117 -2.834 17.766 1 43.22 13 GLY B C 1
ATOM 883 O O . GLY B 1 13 ? -2.109 -2.664 17.078 1 43.22 13 GLY B O 1
ATOM 884 N N . SER B 1 14 ? -3.113 -3.537 18.891 1 48.47 14 SER B N 1
ATOM 885 C CA . SER B 1 14 ? -1.919 -4.238 19.344 1 48.47 14 SER B CA 1
ATOM 886 C C . SER B 1 14 ? -1.536 -5.359 18.375 1 48.47 14 SER B C 1
ATOM 888 O O . SER B 1 14 ? -0.353 -5.578 18.109 1 48.47 14 SER B O 1
ATOM 890 N N . SER B 1 15 ? -2.471 -6.125 18.094 1 43.88 15 SER B N 1
ATOM 891 C CA . SER B 1 15 ? -2.152 -7.211 17.172 1 43.88 15 SER B CA 1
ATOM 892 C C . SER B 1 15 ? -1.692 -6.676 15.812 1 43.88 15 SER B C 1
ATOM 894 O O . SER B 1 15 ? -0.795 -7.242 15.188 1 43.88 15 SER B O 1
ATOM 896 N N . LEU B 1 16 ? -2.383 -5.762 15.375 1 41.34 16 LEU B N 1
ATOM 897 C CA . LEU B 1 16 ? -1.867 -5.082 14.195 1 41.34 16 LEU B CA 1
ATOM 898 C C . LEU B 1 16 ? -0.524 -4.422 14.484 1 41.34 16 LEU B C 1
ATOM 900 O O . LEU B 1 16 ? 0.393 -4.477 13.664 1 41.34 16 LEU B O 1
ATOM 904 N N . GLU B 1 17 ? -0.404 -3.877 15.586 1 42.28 17 GLU B N 1
ATOM 905 C CA . GLU B 1 17 ? 0.888 -3.346 16.016 1 42.28 17 GLU B CA 1
ATOM 906 C C . GLU B 1 17 ? 1.927 -4.457 16.141 1 42.28 17 GLU B C 1
ATOM 908 O O . GLU B 1 17 ? 3.074 -4.289 15.719 1 42.28 17 GLU B O 1
ATOM 913 N N . ALA B 1 18 ? 1.6 -5.488 16.891 1 42.69 18 ALA B N 1
ATOM 914 C CA . ALA B 1 18 ? 2.508 -6.621 17.031 1 42.69 18 ALA B CA 1
ATOM 915 C C . ALA B 1 18 ? 2.865 -7.227 15.688 1 42.69 18 ALA B C 1
ATOM 917 O O . ALA B 1 18 ? 4.02 -7.586 15.445 1 42.69 18 ALA B O 1
ATOM 918 N N . ALA B 1 19 ? 1.951 -7.531 14.938 1 39.22 19 ALA B N 1
ATOM 919 C CA . ALA B 1 19 ? 2.244 -8.055 13.609 1 39.22 19 ALA B CA 1
ATOM 920 C C . ALA B 1 19 ? 3.076 -7.059 12.805 1 39.22 19 ALA B C 1
ATOM 922 O O . ALA B 1 19 ? 3.977 -7.457 12.055 1 39.22 19 ALA B O 1
ATOM 923 N N . ILE B 1 20 ? 2.842 -5.801 12.906 1 42.38 20 ILE B N 1
ATOM 924 C CA . ILE B 1 20 ? 3.629 -4.715 12.336 1 42.38 20 ILE B CA 1
ATOM 925 C C . ILE B 1 20 ? 5.035 -4.727 12.93 1 42.38 20 ILE B C 1
ATOM 927 O O . ILE B 1 20 ? 6.023 -4.535 12.219 1 42.38 20 ILE B O 1
ATOM 931 N N . MET B 1 21 ? 5.273 -4.852 14.148 1 40.97 21 MET B N 1
ATOM 932 C CA . MET B 1 21 ? 6.551 -4.859 14.852 1 40.97 21 MET B CA 1
ATOM 933 C C . MET B 1 21 ? 7.418 -6.031 14.391 1 40.97 21 MET B C 1
ATOM 935 O O . MET B 1 21 ? 8.641 -5.918 14.344 1 40.97 21 MET B O 1
ATOM 939 N N . GLU B 1 22 ? 7.02 -7.176 14.594 1 41.03 22 GLU B N 1
ATOM 940 C CA . GLU B 1 22 ? 7.906 -8.281 14.25 1 41.03 22 GLU B CA 1
ATOM 941 C C . GLU B 1 22 ? 8.531 -8.078 12.875 1 41.03 22 GLU B C 1
ATOM 943 O O . GLU B 1 22 ? 9.578 -8.656 12.562 1 41.03 22 GLU B O 1
ATOM 948 N N . ARG B 1 23 ? 7.816 -7.98 11.859 1 38.44 23 ARG B N 1
ATOM 949 C CA . ARG B 1 23 ? 8.398 -8.133 10.531 1 38.44 23 ARG B CA 1
ATOM 950 C C . ARG B 1 23 ? 9.422 -7.043 10.25 1 38.44 23 ARG B C 1
ATOM 952 O O . ARG B 1 23 ? 9.133 -5.855 10.43 1 38.44 23 ARG B O 1
ATOM 959 N N . SER B 1 24 ? 10.633 -7.09 10.445 1 42.69 24 SER B N 1
ATOM 960 C CA . SER B 1 24 ? 11.953 -6.535 10.156 1 42.69 24 SER B CA 1
ATOM 961 C C . SER B 1 24 ? 11.891 -5.504 9.039 1 42.69 24 SER B C 1
ATOM 963 O O . SER B 1 24 ? 12.695 -4.57 8.992 1 42.69 24 SER B O 1
ATOM 965 N N . SER B 1 25 ? 11.094 -5.758 7.91 1 47.25 25 SER B N 1
ATOM 966 C CA . SER B 1 25 ? 11.133 -4.953 6.695 1 47.25 25 SER B CA 1
ATOM 967 C C . SER B 1 25 ? 10.469 -3.596 6.91 1 47.25 25 SER B C 1
ATOM 969 O O . SER B 1 25 ? 10.258 -2.846 5.953 1 47.25 25 SER B O 1
ATOM 971 N N . ALA B 1 26 ? 10.258 -3.354 8.109 1 48.84 26 ALA B N 1
ATOM 972 C CA . ALA B 1 26 ? 9.633 -2.141 8.641 1 48.84 26 ALA B CA 1
ATOM 973 C C . ALA B 1 26 ? 10.383 -0.894 8.172 1 48.84 26 ALA B C 1
ATOM 975 O O . ALA B 1 26 ? 9.766 0.102 7.793 1 48.84 26 ALA B O 1
ATOM 976 N N . GLY B 1 27 ? 11.688 -1.069 8.398 1 53.16 27 GLY B N 1
ATOM 977 C CA . GLY B 1 27 ? 12.516 0.064 8.016 1 53.16 27 GLY B CA 1
ATOM 978 C C . GLY B 1 27 ? 12.312 0.493 6.578 1 53.16 27 GLY B C 1
ATOM 979 O O . GLY B 1 27 ? 12.164 1.685 6.293 1 53.16 27 GLY B O 1
ATOM 980 N N . PHE B 1 28 ? 12.398 -0.479 5.758 1 56.09 28 PHE B N 1
ATOM 981 C CA . PHE B 1 28 ? 12.25 -0.217 4.332 1 56.09 28 PHE B CA 1
ATOM 982 C C . PHE B 1 28 ? 10.891 0.399 4.027 1 56.09 28 PHE B C 1
ATOM 984 O O . PHE B 1 28 ? 10.789 1.325 3.221 1 56.09 28 PHE B O 1
ATOM 991 N N . ARG B 1 29 ? 9.984 -0.081 4.855 1 62.91 29 ARG B N 1
ATOM 992 C CA . ARG B 1 29 ? 8.625 0.373 4.566 1 62.91 29 ARG B CA 1
ATOM 993 C C . ARG B 1 29 ? 8.438 1.829 4.98 1 62.91 29 ARG B C 1
ATOM 995 O O . ARG B 1 29 ? 7.812 2.609 4.258 1 62.91 29 ARG B O 1
ATOM 1002 N N . LYS B 1 30 ? 9.148 2.082 6.074 1 64.69 30 LYS B N 1
ATOM 1003 C CA . LYS B 1 30 ? 9.047 3.463 6.539 1 64.69 30 LYS B CA 1
ATOM 1004 C C . LYS B 1 30 ? 9.711 4.422 5.555 1 64.69 30 LYS B C 1
ATOM 1006 O O . LYS B 1 30 ? 9.188 5.504 5.285 1 64.69 30 LYS B O 1
ATOM 1011 N N . GLU B 1 31 ? 10.812 3.877 5.137 1 66.56 31 GLU B N 1
ATOM 1012 C CA . GLU B 1 31 ? 11.555 4.719 4.203 1 66.56 31 GLU B CA 1
ATOM 1013 C C . GLU B 1 31 ? 10.773 4.938 2.914 1 66.56 31 GLU B C 1
ATOM 1015 O O . GLU B 1 31 ? 10.766 6.043 2.367 1 66.56 31 GLU B O 1
ATOM 1020 N N . LEU B 1 32 ? 10.156 3.926 2.562 1 61.81 32 LEU B N 1
ATOM 1021 C CA . LEU B 1 32 ? 9.359 4.008 1.345 1 61.81 32 LEU B CA 1
ATOM 1022 C C . LEU B 1 32 ? 8.195 4.977 1.521 1 61.81 32 LEU B C 1
ATOM 1024 O O . LEU B 1 32 ? 7.977 5.852 0.681 1 61.81 32 LEU B O 1
ATOM 1028 N N . VAL B 1 33 ? 7.586 4.785 2.537 1 67.88 33 VAL B N 1
ATOM 1029 C CA . VAL B 1 33 ? 6.426 5.633 2.803 1 67.88 33 VAL B CA 1
ATOM 1030 C C . VAL B 1 33 ? 6.875 7.082 2.988 1 67.88 33 VAL B C 1
ATOM 1032 O O . VAL B 1 33 ? 6.258 8 2.447 1 67.88 33 VAL B O 1
ATOM 1035 N N . SER B 1 34 ? 7.957 7.199 3.631 1 70.81 34 SER B N 1
ATOM 1036 C CA . SER B 1 34 ? 8.492 8.531 3.885 1 70.81 34 SER B CA 1
ATOM 1037 C C . SER B 1 34 ? 8.867 9.234 2.582 1 70.81 34 SER B C 1
ATOM 1039 O O . SER B 1 34 ? 8.57 10.414 2.404 1 70.81 34 SER B O 1
ATOM 1041 N N . ARG B 1 35 ? 9.531 8.492 1.786 1 70.06 35 ARG B N 1
ATOM 1042 C CA . ARG B 1 35 ? 9.945 9.078 0.513 1 70.06 35 ARG B CA 1
ATOM 1043 C C . ARG B 1 35 ? 8.734 9.492 -0.318 1 70.06 35 ARG B C 1
ATOM 1045 O O . ARG B 1 35 ? 8.75 10.555 -0.948 1 7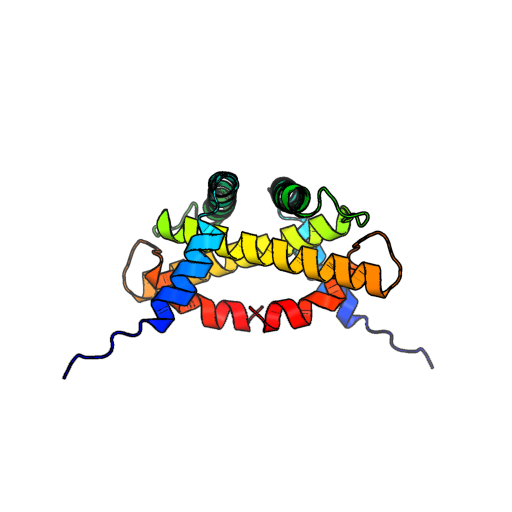0.06 35 ARG B O 1
ATOM 1052 N N . LEU B 1 36 ? 7.805 8.672 -0.305 1 67.88 36 LEU B N 1
ATOM 1053 C CA . LEU B 1 36 ? 6.59 9 -1.044 1 67.88 36 LEU B CA 1
ATOM 1054 C C . LEU B 1 36 ? 5.926 10.25 -0.472 1 67.88 36 LEU B C 1
ATOM 1056 O O . LEU B 1 36 ? 5.449 11.102 -1.224 1 67.88 36 LEU B O 1
ATOM 1060 N N . LEU B 1 37 ? 6 10.391 0.817 1 68.62 37 LEU B N 1
ATOM 1061 C CA . LEU B 1 37 ? 5.387 11.531 1.483 1 68.62 37 LEU B CA 1
ATOM 1062 C C . LEU B 1 37 ? 6.184 12.805 1.218 1 68.62 37 LEU B C 1
ATOM 1064 O O . LEU B 1 37 ? 5.602 13.875 1.034 1 68.62 37 LEU B O 1
ATOM 1068 N N . HIS B 1 38 ? 7.434 12.641 1.357 1 65.88 38 HIS B N 1
ATOM 1069 C CA . HIS B 1 38 ? 8.305 13.789 1.105 1 65.88 38 HIS B CA 1
ATOM 1070 C C . HIS B 1 38 ? 8.086 14.344 -0.299 1 65.88 38 HIS B C 1
ATOM 1072 O O . HIS B 1 38 ? 8.141 15.562 -0.506 1 65.88 38 HIS B O 1
ATOM 1078 N N . LEU B 1 39 ? 7.887 13.523 -1.178 1 60.06 39 LEU B N 1
ATOM 1079 C CA . LEU B 1 39 ? 7.625 13.961 -2.545 1 60.06 39 LEU B CA 1
ATOM 1080 C C . LEU B 1 39 ? 6.324 14.75 -2.627 1 60.06 39 LEU B C 1
ATOM 1082 O O . LEU B 1 39 ? 6.219 15.703 -3.402 1 60.06 39 LEU B O 1
ATOM 1086 N N . HIS B 1 40 ? 5.445 14.383 -1.873 1 58.41 40 HIS B N 1
ATOM 1087 C CA . HIS B 1 40 ? 4.133 15 -2.004 1 58.41 40 HIS B CA 1
ATOM 1088 C C . HIS B 1 40 ? 3.98 16.188 -1.052 1 58.41 40 HIS B C 1
ATOM 1090 O O . HIS B 1 40 ? 3.299 17.156 -1.371 1 58.41 40 HIS B O 1
ATOM 1096 N N . PHE B 1 41 ? 4.559 16.109 0.159 1 59.88 41 PHE B N 1
ATOM 1097 C CA . PHE B 1 41 ? 4.242 17.125 1.163 1 59.88 41 PHE B CA 1
ATOM 1098 C C . PHE B 1 41 ? 5.418 18.062 1.371 1 59.88 41 PHE B C 1
ATOM 1100 O O . PHE B 1 41 ? 5.566 18.656 2.441 1 59.88 41 PHE B O 1
ATOM 1107 N N . ARG B 1 42 ? 6.289 18.219 0.434 1 57.78 42 ARG B N 1
ATOM 1108 C CA . ARG B 1 42 ? 7.43 19.094 0.685 1 57.78 42 ARG B CA 1
ATOM 1109 C C . ARG B 1 42 ? 6.969 20.484 1.11 1 57.78 42 ARG B C 1
ATOM 1111 O O . ARG B 1 42 ? 7.641 21.156 1.897 1 57.78 42 ARG B O 1
ATOM 1118 N N . ASP B 1 43 ? 5.824 20.875 0.543 1 57.66 43 ASP B N 1
ATOM 1119 C CA . ASP B 1 43 ? 5.562 22.297 0.761 1 57.66 43 ASP B CA 1
ATOM 1120 C C . ASP B 1 43 ? 4.551 22.5 1.886 1 57.66 43 ASP B C 1
ATOM 1122 O O . ASP B 1 43 ? 4.188 23.641 2.197 1 57.66 43 ASP B O 1
ATOM 1126 N N . ASP B 1 44 ? 4.09 21.406 2.518 1 61.41 44 ASP B N 1
ATOM 1127 C CA . ASP B 1 44 ? 3.012 21.703 3.461 1 61.41 44 ASP B CA 1
ATOM 1128 C C . ASP B 1 44 ? 3.551 21.844 4.883 1 61.41 44 ASP B C 1
ATOM 1130 O O . ASP B 1 44 ? 4.57 21.234 5.23 1 61.41 44 ASP B O 1
ATOM 1134 N N . LYS B 1 45 ? 3.051 22.797 5.555 1 76.25 45 LYS B N 1
ATOM 1135 C CA . LYS B 1 45 ? 3.367 23.094 6.949 1 76.25 45 LYS B CA 1
ATOM 1136 C C . LYS B 1 45 ? 3.07 21.891 7.848 1 76.25 45 LYS B C 1
ATOM 1138 O O . LYS B 1 45 ? 3.451 21.875 9.016 1 76.25 45 LYS B O 1
ATOM 1143 N N . THR B 1 46 ? 2.326 20.906 7.352 1 83.5 46 THR B N 1
ATOM 1144 C CA . THR B 1 46 ? 1.972 19.75 8.164 1 83.5 46 THR B CA 1
ATOM 1145 C C . THR B 1 46 ? 2.941 18.594 7.914 1 83.5 46 THR B C 1
ATOM 1147 O O . THR B 1 46 ? 3.217 18.25 6.766 1 83.5 46 THR B O 1
ATOM 1150 N N . LYS B 1 47 ? 3.453 18.094 9.023 1 85.06 47 LYS B N 1
ATOM 1151 C CA . LYS B 1 47 ? 4.398 16.969 8.945 1 85.06 47 LYS B CA 1
ATOM 1152 C C . LYS B 1 47 ? 3.723 15.656 9.312 1 85.06 47 LYS B C 1
ATOM 1154 O O . LYS B 1 47 ? 2.648 15.648 9.914 1 85.06 47 LYS B O 1
ATOM 1159 N N . VAL B 1 48 ? 4.344 14.539 8.891 1 87.44 48 VAL B N 1
ATOM 1160 C CA . VAL B 1 48 ? 3.873 13.195 9.234 1 87.44 48 VAL B CA 1
ATOM 1161 C C . VAL B 1 48 ? 4.801 12.578 10.273 1 87.44 48 VAL B C 1
ATOM 1163 O O . VAL B 1 48 ? 6.023 12.578 10.102 1 87.44 48 VAL B O 1
ATOM 1166 N N . SER B 1 49 ? 4.25 12.125 11.312 1 88.31 49 SER B N 1
ATOM 1167 C CA . SER B 1 49 ? 5.035 11.562 12.414 1 88.31 49 SER B CA 1
ATOM 1168 C C . SER B 1 49 ? 5.656 10.227 12.023 1 88.31 49 SER B C 1
ATOM 1170 O O . SER B 1 49 ? 5.156 9.539 11.125 1 88.31 49 SER B O 1
ATOM 1172 N N . GLY B 1 50 ? 6.676 9.852 12.719 1 84.38 50 GLY B N 1
ATOM 1173 C CA . GLY B 1 50 ? 7.289 8.547 12.531 1 84.38 50 GLY B CA 1
ATOM 1174 C C . GLY B 1 50 ? 6.348 7.395 12.828 1 84.38 50 GLY B C 1
ATOM 1175 O O . GLY B 1 50 ? 6.383 6.367 12.141 1 84.38 50 GLY B O 1
ATOM 1176 N N . ASP B 1 51 ? 5.547 7.582 13.836 1 87.19 51 ASP B N 1
ATOM 1177 C CA . ASP B 1 51 ? 4.602 6.535 14.203 1 87.19 51 ASP B CA 1
ATOM 1178 C C . ASP B 1 51 ? 3.549 6.332 13.117 1 87.19 51 ASP B C 1
ATOM 1180 O O . ASP B 1 51 ? 3.139 5.203 12.844 1 87.19 51 ASP B O 1
ATOM 1184 N N . ALA B 1 52 ? 3.107 7.438 12.547 1 89.31 52 ALA B N 1
ATOM 1185 C CA . ALA B 1 52 ? 2.156 7.359 11.445 1 89.31 52 ALA B CA 1
ATOM 1186 C C . ALA B 1 52 ? 2.775 6.66 10.234 1 89.31 52 ALA B C 1
ATOM 1188 O O . ALA B 1 52 ? 2.131 5.828 9.594 1 89.31 52 ALA B O 1
ATOM 1189 N N . LEU B 1 53 ? 4.031 7 9.992 1 84.19 53 LEU B N 1
ATOM 1190 C CA . LEU B 1 53 ? 4.746 6.352 8.898 1 84.19 53 LEU B CA 1
ATOM 1191 C C . LEU B 1 53 ? 4.871 4.852 9.141 1 84.19 53 LEU B C 1
ATOM 1193 O O . LEU B 1 53 ? 4.703 4.055 8.219 1 84.19 53 LEU B O 1
ATOM 1197 N N . GLN B 1 54 ? 5.145 4.527 10.367 1 84.38 54 GLN B N 1
ATOM 1198 C CA . GLN B 1 54 ? 5.27 3.117 10.727 1 84.38 54 GLN B CA 1
ATOM 1199 C C . GLN B 1 54 ? 3.939 2.389 10.555 1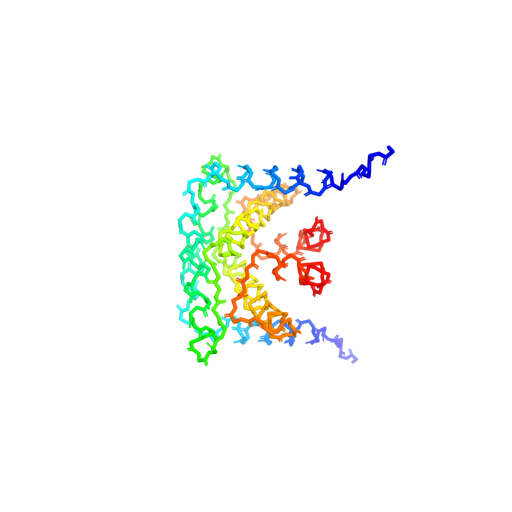 84.38 54 GLN B C 1
ATOM 1201 O O . GLN B 1 54 ? 3.904 1.262 10.055 1 84.38 54 GLN B O 1
ATOM 1206 N N . LEU B 1 55 ? 2.877 3.002 10.922 1 85.19 55 LEU B N 1
ATOM 1207 C CA . LEU B 1 55 ? 1.547 2.424 10.766 1 85.19 55 LEU B CA 1
ATOM 1208 C C . LEU B 1 55 ? 1.23 2.176 9.289 1 85.19 55 LEU B C 1
ATOM 1210 O O . LEU B 1 55 ? 0.786 1.086 8.922 1 85.19 55 LEU B O 1
ATOM 1214 N N . MET B 1 56 ? 1.498 3.148 8.461 1 86.75 56 MET B N 1
ATOM 1215 C CA . MET B 1 56 ? 1.23 3.023 7.031 1 86.75 56 MET B CA 1
ATOM 1216 C C . MET B 1 56 ? 2.078 1.916 6.414 1 86.75 56 MET B C 1
ATOM 1218 O O . MET B 1 56 ? 1.586 1.136 5.598 1 86.75 56 MET B O 1
ATOM 1222 N N . ALA B 1 57 ? 3.277 1.869 6.773 1 83.38 57 ALA B N 1
ATOM 1223 C CA . ALA B 1 57 ? 4.176 0.84 6.262 1 83.38 57 ALA B CA 1
ATOM 1224 C C . ALA B 1 57 ? 3.662 -0.556 6.598 1 83.38 57 ALA B C 1
ATOM 1226 O O . ALA B 1 57 ? 3.715 -1.462 5.762 1 83.38 57 ALA B O 1
ATOM 1227 N N . GLU B 1 58 ? 3.164 -0.64 7.836 1 83.56 58 GLU B N 1
ATOM 1228 C CA . GLU B 1 58 ? 2.65 -1.938 8.258 1 83.56 58 GLU B CA 1
ATOM 1229 C C . GLU B 1 58 ? 1.396 -2.318 7.48 1 83.56 58 GLU B C 1
ATOM 1231 O O . GLU B 1 58 ? 1.229 -3.473 7.086 1 83.56 58 GLU B O 1
ATOM 1236 N N . LEU B 1 59 ? 0.546 -1.387 7.289 1 84.56 59 LEU B N 1
ATOM 1237 C CA . LEU B 1 59 ? -0.669 -1.632 6.52 1 84.56 59 LEU B CA 1
ATOM 1238 C C . LEU B 1 59 ? -0.334 -2.033 5.086 1 84.56 59 LEU B C 1
ATOM 1240 O O . LEU B 1 59 ? -0.896 -2.996 4.559 1 84.56 59 LEU B O 1
ATOM 1244 N N . LEU B 1 60 ? 0.635 -1.396 4.48 1 85.69 60 LEU B N 1
ATOM 1245 C CA . LEU B 1 60 ? 1.016 -1.682 3.1 1 85.69 60 LEU B CA 1
ATOM 1246 C C . LEU B 1 60 ? 1.668 -3.057 2.99 1 85.69 60 LEU B C 1
ATOM 1248 O O . LEU B 1 60 ? 1.438 -3.781 2.02 1 85.69 60 LEU B O 1
ATOM 1252 N N . ARG B 1 61 ? 2.43 -3.34 3.928 1 84.31 61 ARG B N 1
ATOM 1253 C CA . ARG B 1 61 ? 3.043 -4.664 3.947 1 84.31 61 ARG B CA 1
ATOM 1254 C C . ARG B 1 61 ? 1.98 -5.758 3.957 1 84.31 61 ARG B C 1
ATOM 1256 O O . ARG B 1 61 ? 2.059 -6.715 3.182 1 84.31 61 ARG B O 1
ATOM 1263 N N . ILE B 1 62 ? 1.043 -5.672 4.879 1 85.5 62 ILE B N 1
ATOM 1264 C CA . ILE B 1 62 ? -0.035 -6.652 4.98 1 85.5 62 ILE B CA 1
ATOM 1265 C C . ILE B 1 62 ? -0.795 -6.723 3.658 1 85.5 62 ILE B C 1
ATOM 1267 O O . ILE B 1 62 ? -1.108 -7.812 3.174 1 85.5 62 ILE B O 1
ATOM 1271 N N . PHE B 1 63 ? -1.001 -5.57 3.131 1 85.94 63 PHE B N 1
ATOM 1272 C CA . PHE B 1 63 ? -1.73 -5.488 1.871 1 85.94 63 PHE B CA 1
ATOM 1273 C C . PHE B 1 63 ? -0.988 -6.234 0.768 1 85.94 63 PHE B C 1
ATOM 1275 O O . PHE B 1 63 ? -1.584 -7.031 0.042 1 85.94 63 PHE B O 1
ATOM 1282 N N . VAL B 1 64 ? 0.297 -6.066 0.661 1 87.38 64 VAL B N 1
ATOM 1283 C CA . VAL B 1 64 ? 1.1 -6.672 -0.396 1 87.38 64 VAL B CA 1
ATOM 1284 C C . VAL B 1 64 ? 1.176 -8.18 -0.184 1 87.38 64 VAL B C 1
ATOM 1286 O O . VAL B 1 64 ? 1.046 -8.953 -1.136 1 87.38 64 VAL B O 1
ATOM 1289 N N . VAL B 1 65 ? 1.333 -8.609 1.001 1 85.31 65 VAL B N 1
ATOM 1290 C CA . VAL B 1 65 ? 1.455 -10.031 1.312 1 85.31 65 VAL B CA 1
ATOM 1291 C C . VAL B 1 65 ? 0.137 -10.742 1.009 1 85.31 65 VAL B C 1
ATOM 1293 O O . VAL B 1 65 ? 0.129 -11.82 0.41 1 85.31 65 VAL B O 1
ATOM 1296 N N . GLU B 1 66 ? -0.945 -10.078 1.466 1 89.31 66 GLU B N 1
ATOM 1297 C CA . GLU B 1 66 ? -2.26 -10.641 1.186 1 89.31 66 GLU B CA 1
ATOM 1298 C C . GLU B 1 66 ? -2.531 -10.688 -0.315 1 89.31 66 GLU B C 1
ATOM 1300 O O . GLU B 1 66 ? -3.08 -11.672 -0.823 1 89.31 66 GLU B O 1
ATOM 1305 N N . ALA B 1 67 ? -2.211 -9.672 -1.022 1 90.69 67 ALA B N 1
ATOM 1306 C CA . ALA B 1 67 ? -2.373 -9.641 -2.475 1 90.69 67 ALA B CA 1
ATOM 1307 C C . ALA B 1 67 ? -1.57 -10.758 -3.137 1 90.69 67 ALA B C 1
ATOM 1309 O O . ALA B 1 67 ? -2.062 -11.43 -4.051 1 90.69 67 ALA B O 1
ATOM 1310 N N . ALA B 1 68 ? -0.374 -10.961 -2.662 1 88.06 68 ALA B N 1
ATOM 1311 C CA . ALA B 1 68 ? 0.493 -11.992 -3.223 1 88.06 68 ALA B CA 1
ATOM 1312 C C . ALA B 1 68 ? -0.082 -13.383 -2.975 1 88.06 68 ALA B C 1
ATOM 1314 O O . ALA B 1 68 ? -0.148 -14.211 -3.893 1 88.06 68 ALA B O 1
ATOM 1315 N N . ILE B 1 69 ? -0.461 -13.586 -1.736 1 88.94 69 ILE B N 1
ATOM 1316 C CA . ILE B 1 69 ? -1.006 -14.883 -1.356 1 88.94 69 ILE B CA 1
ATOM 1317 C C . ILE B 1 69 ? -2.25 -15.188 -2.189 1 88.94 69 ILE B C 1
ATOM 1319 O O . ILE B 1 69 ? -2.369 -16.266 -2.77 1 88.94 69 ILE B O 1
ATOM 1323 N N . ARG B 1 70 ? -3.113 -14.195 -2.262 1 93.56 70 ARG B N 1
ATOM 1324 C CA . ARG B 1 70 ? -4.34 -14.391 -3.029 1 93.56 70 ARG B CA 1
ATOM 1325 C C . ARG B 1 70 ? -4.043 -14.477 -4.523 1 93.56 70 ARG B C 1
ATOM 1327 O O . ARG B 1 70 ? -4.695 -15.227 -5.25 1 93.56 70 ARG B O 1
ATOM 1334 N N . GLY B 1 71 ? -3.115 -13.734 -4.977 1 92.62 71 GLY B N 1
ATOM 1335 C CA . GLY B 1 71 ? -2.697 -13.82 -6.367 1 92.62 71 GLY B CA 1
ATOM 1336 C C . GLY B 1 71 ? -2.152 -15.18 -6.742 1 92.62 71 GLY B C 1
ATOM 1337 O O . GLY B 1 71 ? -2.514 -15.734 -7.785 1 92.62 71 GLY B O 1
ATOM 1338 N N . VAL B 1 72 ? -1.346 -15.75 -5.891 1 90.19 72 VAL B N 1
ATOM 1339 C CA . VAL B 1 72 ? -0.754 -17.062 -6.125 1 90.19 72 VAL B CA 1
ATOM 1340 C C . VAL B 1 72 ? -1.847 -18.125 -6.129 1 90.19 72 VAL B C 1
ATOM 1342 O O . VAL B 1 72 ? -1.886 -18.984 -7.02 1 90.19 72 VAL B O 1
ATOM 1345 N N . ARG B 1 73 ? -2.682 -18.031 -5.125 1 92.88 73 ARG B N 1
ATOM 1346 C CA . ARG B 1 73 ? -3.789 -18.984 -5.066 1 92.88 73 ARG B CA 1
ATOM 1347 C C . ARG B 1 73 ? -4.664 -18.875 -6.309 1 92.88 73 ARG B C 1
ATOM 1349 O O . ARG B 1 73 ? -5.121 -19.906 -6.84 1 92.88 73 ARG B O 1
ATOM 1356 N N . GLN B 1 74 ? -4.871 -17.656 -6.773 1 95.5 74 GLN B N 1
ATOM 1357 C CA . GLN B 1 74 ? -5.66 -17.438 -7.977 1 95.5 74 GLN B CA 1
ATOM 1358 C C . GLN B 1 74 ? -4.98 -18.031 -9.203 1 95.5 74 GLN B C 1
ATOM 1360 O O . GLN B 1 74 ? -5.637 -18.641 -10.047 1 95.5 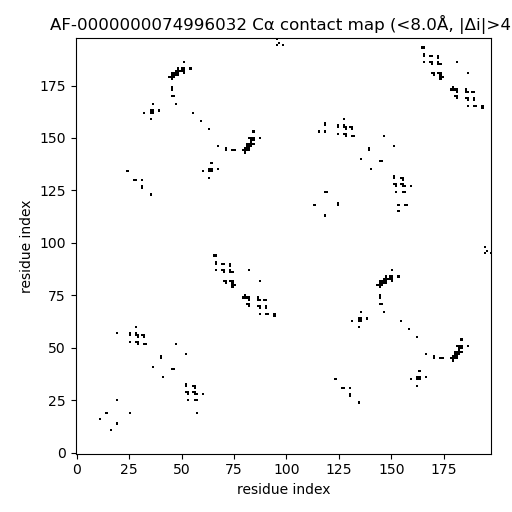74 GLN B O 1
ATOM 1365 N N . ALA B 1 75 ? -3.646 -17.844 -9.305 1 93.81 75 ALA B N 1
ATOM 1366 C CA . ALA B 1 75 ? -2.883 -18.422 -10.406 1 93.81 75 ALA B CA 1
ATOM 1367 C C . ALA B 1 75 ? -2.957 -19.953 -10.367 1 93.81 75 ALA B C 1
ATOM 1369 O O . ALA B 1 75 ? -3.189 -20.594 -11.398 1 93.81 75 ALA B O 1
ATOM 1370 N N . GLN B 1 76 ? -2.822 -20.5 -9.188 1 92.62 76 GLN B N 1
ATOM 1371 C CA . GLN B 1 76 ? -2.885 -21.953 -9.039 1 92.62 76 GLN B CA 1
ATOM 1372 C C . GLN B 1 76 ? -4.273 -22.484 -9.391 1 92.62 76 GLN B C 1
ATOM 1374 O O . GLN B 1 76 ? -4.398 -23.531 -10.023 1 92.62 76 GLN B O 1
ATOM 1379 N N . ALA B 1 77 ? -5.27 -21.797 -8.977 1 95.44 77 ALA B N 1
ATOM 1380 C CA . ALA B 1 77 ? -6.641 -22.172 -9.312 1 95.44 77 ALA B CA 1
ATOM 1381 C C . ALA B 1 77 ? -6.844 -22.219 -10.82 1 95.44 77 ALA B C 1
ATOM 1383 O O . ALA B 1 77 ? -7.684 -22.969 -11.32 1 95.44 77 ALA B O 1
ATOM 1384 N N . GLU B 1 78 ? -6.055 -21.453 -11.562 1 96.38 78 GLU B N 1
ATOM 1385 C CA . GLU B 1 78 ? -6.152 -21.391 -13.016 1 96.38 78 GLU B CA 1
ATOM 1386 C C . GLU B 1 78 ? -5.07 -22.234 -13.68 1 96.38 78 GLU B C 1
ATOM 1388 O O . GLU B 1 78 ? -4.863 -22.141 -14.891 1 96.38 78 GLU B O 1
ATOM 1393 N N . ASP B 1 79 ? -4.301 -22.953 -12.844 1 94.31 79 ASP B N 1
ATOM 1394 C CA . ASP B 1 79 ? -3.232 -23.844 -13.289 1 94.31 79 ASP B CA 1
ATOM 1395 C C . ASP B 1 79 ? -2.1 -23.047 -13.945 1 94.31 79 ASP B C 1
ATOM 1397 O O . ASP B 1 79 ? -1.566 -23.469 -14.977 1 94.31 79 ASP B O 1
ATOM 1401 N N . MET B 1 80 ? -1.9 -21.891 -13.422 1 93.12 80 MET B N 1
ATOM 1402 C CA . MET B 1 80 ? -0.796 -21.062 -13.883 1 93.12 80 MET B CA 1
ATOM 1403 C C . MET B 1 80 ? 0.327 -21.016 -12.852 1 93.12 80 MET B C 1
ATOM 1405 O O . MET B 1 80 ? 0.085 -21.203 -11.656 1 93.12 80 MET B O 1
ATOM 1409 N N . THR B 1 81 ? 1.538 -20.766 -13.398 1 91.31 81 THR B N 1
ATOM 1410 C CA . THR B 1 81 ? 2.699 -20.656 -12.523 1 91.31 81 THR B CA 1
ATOM 1411 C C . THR B 1 81 ? 3.148 -19.203 -12.398 1 91.31 81 THR B C 1
ATOM 1413 O O . THR B 1 81 ? 4.195 -18.922 -11.812 1 91.31 81 THR B O 1
ATOM 1416 N N . LEU B 1 82 ? 2.326 -18.312 -12.953 1 92.19 82 LEU B N 1
ATOM 1417 C CA . LEU B 1 82 ? 2.652 -16.891 -12.961 1 92.19 82 LEU B CA 1
ATOM 1418 C C . LEU B 1 82 ? 1.46 -16.062 -12.5 1 92.19 82 LEU B C 1
ATOM 1420 O O . LEU B 1 82 ? 0.348 -16.219 -13.008 1 92.19 82 LEU B O 1
ATOM 1424 N N . VAL B 1 83 ? 1.714 -15.258 -11.484 1 92.81 83 VAL B N 1
ATOM 1425 C CA . VAL B 1 83 ? 0.735 -14.227 -11.141 1 92.81 83 VAL B CA 1
ATOM 1426 C C . VAL B 1 83 ? 0.937 -13.008 -12.031 1 92.81 83 VAL B C 1
ATOM 1428 O O . VAL B 1 83 ? 1.898 -12.25 -11.859 1 92.81 83 VAL B O 1
ATOM 1431 N N . ASP B 1 84 ? 0.078 -12.836 -12.984 1 94.44 84 ASP B N 1
ATOM 1432 C CA . ASP B 1 84 ? 0.093 -11.672 -13.867 1 94.44 84 ASP B CA 1
ATOM 1433 C C . ASP B 1 84 ? -0.992 -10.672 -13.469 1 94.44 84 ASP B C 1
ATOM 1435 O O . ASP B 1 84 ? -1.675 -10.852 -12.461 1 94.44 84 ASP B O 1
ATOM 1439 N N . VAL B 1 85 ? -1.119 -9.609 -14.203 1 94.88 85 VAL B N 1
ATOM 1440 C CA . VAL B 1 85 ? -2.084 -8.547 -13.93 1 94.88 85 VAL B CA 1
ATOM 1441 C C . VAL B 1 85 ? -3.494 -9.133 -13.883 1 94.88 85 VAL B C 1
ATOM 1443 O O . VAL B 1 85 ? -4.309 -8.742 -13.047 1 94.88 85 VAL B O 1
ATOM 1446 N N . ASP B 1 86 ? -3.727 -10.133 -14.742 1 96.5 86 ASP B N 1
ATOM 1447 C CA . ASP B 1 86 ? -5.055 -10.727 -14.82 1 96.5 86 ASP B CA 1
ATOM 1448 C C . ASP B 1 86 ? -5.445 -11.375 -13.5 1 96.5 86 ASP B C 1
ATOM 1450 O O . ASP B 1 86 ? -6.559 -11.172 -13 1 96.5 86 ASP B O 1
ATOM 1454 N N . GLN B 1 87 ? -4.555 -12.203 -12.898 1 96.12 87 GLN B N 1
ATOM 1455 C CA . GLN B 1 87 ? -4.812 -12.859 -11.625 1 96.12 87 GLN B CA 1
ATOM 1456 C C . GLN B 1 87 ? -5.004 -11.844 -10.508 1 96.12 87 GLN B C 1
ATOM 1458 O O . GLN B 1 87 ? -5.91 -11.984 -9.68 1 96.12 87 GLN B O 1
ATOM 1463 N N . LEU B 1 88 ? -4.18 -10.766 -10.5 1 94.06 88 LEU B N 1
ATOM 1464 C CA . LEU B 1 88 ? -4.281 -9.742 -9.477 1 94.06 88 LEU B CA 1
ATOM 1465 C C . LEU B 1 88 ? -5.613 -9.008 -9.57 1 94.06 88 LEU B C 1
ATOM 1467 O O . LEU B 1 88 ? -6.238 -8.711 -8.547 1 94.06 88 LEU B O 1
ATOM 1471 N N . GLU B 1 89 ? -6.012 -8.719 -10.773 1 94.5 89 GLU B N 1
ATOM 1472 C CA . GLU B 1 89 ? -7.277 -8.016 -10.977 1 94.5 89 GLU B CA 1
ATOM 1473 C C . GLU B 1 89 ? -8.445 -8.812 -10.422 1 94.5 89 GLU B C 1
ATOM 1475 O O . GLU B 1 89 ? -9.422 -8.242 -9.922 1 94.5 89 GLU B O 1
ATOM 1480 N N . LYS B 1 90 ? -8.375 -10.031 -10.5 1 96.69 90 LYS B N 1
ATOM 1481 C CA . LYS B 1 90 ? -9.469 -10.898 -10.055 1 96.69 90 LYS B CA 1
ATOM 1482 C C . LYS B 1 90 ? -9.547 -10.945 -8.531 1 96.69 90 LYS B C 1
ATOM 1484 O O . LYS B 1 90 ? -10.625 -11.148 -7.969 1 96.69 90 LYS B O 1
ATOM 1489 N N . VAL B 1 91 ? -8.445 -10.727 -7.82 1 95.94 91 VAL B N 1
ATOM 1490 C CA . VAL B 1 91 ? -8.469 -10.852 -6.367 1 95.94 91 VAL B CA 1
ATOM 1491 C C . VAL B 1 91 ? -8.641 -9.469 -5.734 1 95.94 91 VAL B C 1
ATOM 1493 O O . VAL B 1 91 ? -8.977 -9.359 -4.551 1 95.94 91 VAL B O 1
ATOM 1496 N N . LEU B 1 92 ? -8.43 -8.383 -6.516 1 93.31 92 LEU B N 1
ATOM 1497 C CA . LEU B 1 92 ? -8.406 -7.02 -5.996 1 93.31 92 LEU B CA 1
ATOM 1498 C C . LEU B 1 92 ? -9.75 -6.656 -5.371 1 93.31 92 LEU B C 1
ATOM 1500 O O . LEU B 1 92 ? -9.797 -6.074 -4.285 1 93.31 92 LEU B O 1
ATOM 1504 N N . PRO B 1 93 ? -10.867 -7.047 -6.008 1 92.88 93 PRO B N 1
ATOM 1505 C CA . PRO B 1 93 ? -12.141 -6.645 -5.414 1 92.88 93 PRO B CA 1
ATOM 1506 C C . PRO B 1 93 ? -12.344 -7.203 -4.008 1 92.88 93 PRO B C 1
ATOM 1508 O O . PRO B 1 93 ? -12.617 -6.445 -3.072 1 92.88 93 PRO B O 1
ATOM 1511 N N . GLN B 1 94 ? -12.109 -8.469 -3.906 1 94.12 94 GLN B N 1
ATOM 1512 C CA . GLN B 1 94 ? -12.281 -9.07 -2.588 1 94.12 94 GLN B CA 1
ATOM 1513 C C . GLN B 1 94 ? -11.203 -8.594 -1.617 1 94.12 94 GLN B C 1
ATOM 1515 O O . GLN B 1 94 ? -11.469 -8.422 -0.425 1 94.12 94 GLN B O 1
ATOM 1520 N N . LEU B 1 95 ? -10.031 -8.328 -2.082 1 92.38 95 LEU B N 1
ATOM 1521 C CA . LEU B 1 95 ? -8.93 -7.836 -1.258 1 92.38 95 LEU B CA 1
ATOM 1522 C C . LEU B 1 95 ? -9.266 -6.473 -0.664 1 92.38 95 LEU B C 1
ATOM 1524 O O . LEU B 1 95 ? -9.094 -6.258 0.539 1 92.38 95 LEU B O 1
ATOM 1528 N N . LEU B 1 96 ? -9.789 -5.586 -1.529 1 87.38 96 LEU B N 1
ATOM 1529 C CA . LEU B 1 96 ? -10.086 -4.227 -1.091 1 87.38 96 LEU B CA 1
ATOM 1530 C C . LEU B 1 96 ? -11.289 -4.211 -0.151 1 87.38 96 LEU B C 1
ATOM 1532 O O . LEU B 1 96 ? -11.344 -3.395 0.771 1 87.38 96 LEU B O 1
ATOM 1536 N N . LEU B 1 97 ? -12.18 -5.164 -0.298 1 90.19 97 LEU B N 1
ATOM 1537 C CA . LEU B 1 97 ? -13.352 -5.27 0.561 1 90.19 97 LEU B CA 1
ATOM 1538 C C . LEU B 1 97 ? -12.977 -5.785 1.944 1 90.19 97 LEU B C 1
ATOM 1540 O O . LEU B 1 97 ? -13.602 -5.418 2.941 1 90.19 97 LEU B O 1
ATOM 1544 N N . ASP B 1 98 ? -11.961 -6.621 1.994 1 88.56 98 ASP B N 1
ATOM 1545 C CA . ASP B 1 98 ? -11.523 -7.242 3.24 1 88.56 98 ASP B CA 1
ATOM 1546 C C . ASP B 1 98 ? -10.688 -6.27 4.074 1 88.56 98 ASP B C 1
ATOM 1548 O O . ASP B 1 98 ? -10.508 -6.473 5.277 1 88.56 98 ASP B O 1
ATOM 1552 N N . PHE B 1 99 ? -10.203 -5.172 3.312 1 79.75 99 PHE B N 1
ATOM 1553 C CA . PHE B 1 99 ? -9.383 -4.191 4.016 1 79.75 99 PHE B CA 1
ATOM 1554 C C . PHE B 1 99 ? -10.25 -3.111 4.645 1 79.75 99 PHE B C 1
ATOM 1556 O O . PHE B 1 99 ? -9.961 -2.639 5.746 1 79.75 99 PHE B O 1
#

Nearest PDB structures (foldseek):
  4dra-assembly1_H  TM=8.123E-01  e=1.162E-06  Homo sapiens
  7ywx-assembly1_X  TM=7.732E-01  e=6.957E-07  Homo sapiens
  4ne1-assembly1_D  TM=7.877E-01  e=7.797E-07  Homo sapiens
  4ne1-assembly1_L  TM=7.879E-01  e=9.251E-07  Homo sapiens
  3b0b-assembly1_C  TM=7.992E-01  e=1.896E-05  Gallus gallus

InterPro domains:
  IPR018552 Centromere protein X [PF09415] (30-99)
  IPR018552 Centromere protein X [PTHR28680] (22-99)

Solvent-accessible surface area (backbone atoms only — not comparable to full-atom values): 10698 Å² total; per-residue (Å²): 134,77,80,78,66,74,52,71,66,50,48,57,44,40,51,51,41,49,60,49,51,66,61,82,64,50,60,58,28,28,50,49,47,44,52,57,41,50,72,70,42,69,84,50,84,49,44,72,35,70,67,27,35,46,51,51,26,39,53,50,49,51,50,52,52,52,49,47,54,49,13,44,52,44,13,48,76,69,73,39,54,51,22,35,52,70,33,42,59,69,42,43,62,60,50,41,70,74,93,138,75,79,78,66,74,52,70,64,49,49,57,46,42,52,52,42,49,60,39,60,68,50,74,65,44,60,61,28,27,51,48,46,43,53,57,42,50,71,70,42,70,84,49,85,49,44,72,35,70,66,27,34,46,50,50,25,35,53,49,48,52,50,53,52,50,50,49,55,46,14,44,52,45,14,48,75,69,74,39,53,50,22,36,52,70,34,41,59,69,41,43,64,60,51,42,70,74,93

Sequence (198 aa):
MLIGWDARADLRGSSLEAAIMERSSAGFRKELVSRLLHLHFRDDKTKVSGDALQLMAELLRIFVVEAAIRGVRQAQAEDMTLVDVDQLEKVLPQLLLDFMLIGWDARADLRGSSLEAAIMERSSAGFRKELVSRLLHLHFRDDKTKVSGDALQLMAELLRIFVVEAAIRGVRQAQAEDMTLVDVDQLEKVLPQLLLDF